Protein AF-U6Q1S2-F1 (afdb_monomer_lite)

pLDDT: mean 85.01, std 10.65, range [44.19, 96.81]

Secondary structure (DSSP, 8-state):
----PPPHHHHHHHHTSTTEEEE-SS-EEE-HHHHHHHHHHHHTT--HHHHHHHTT--HHHH-HHHHHHHHHHHHHHHHHHTGGGS-STTS--------PPPPHHHHHHHHHHHHHHHHHHHHHHHHHHHHHHHHHHHHTT--HHHHHHHHHHHHHHHT-GGGHHHHHHHTT--HHHHHHHHHTHHHHHHHHHHHHHHHHHHHHHHHSSSSPPPHHHHHHHHHHHS-----HHHHHHHHHHTT-PPPP-PPPHHHHHHHHHHHHHHHT--

Structure (mmCIF, N/CA/C/O backbone):
data_AF-U6Q1S2-F1
#
_entry.id   AF-U6Q1S2-F1
#
loop_
_atom_site.group_PDB
_atom_site.id
_atom_site.type_symbol
_atom_site.label_atom_id
_atom_site.label_alt_id
_atom_site.label_comp_id
_atom_site.label_asym_id
_atom_site.label_entity_id
_atom_site.label_seq_id
_atom_site.pdbx_PDB_ins_code
_atom_site.Cartn_x
_atom_site.Cartn_y
_atom_site.Cartn_z
_atom_site.occupancy
_atom_site.B_iso_or_equiv
_atom_site.auth_seq_id
_atom_site.auth_comp_id
_atom_site.auth_asym_id
_atom_site.auth_atom_id
_atom_site.pdbx_PDB_model_num
ATOM 1 N N . MET A 1 1 ? -3.295 -7.400 -56.407 1.00 44.19 1 MET A N 1
ATOM 2 C CA . MET A 1 1 ? -3.661 -6.000 -56.093 1.00 44.19 1 MET A CA 1
ATOM 3 C C . MET A 1 1 ? -2.805 -5.080 -56.948 1.00 44.19 1 MET A C 1
ATOM 5 O O . MET A 1 1 ? -1.587 -5.208 -56.893 1.00 44.19 1 MET A O 1
ATOM 9 N N . GLY A 1 2 ? -3.422 -4.239 -57.781 1.00 49.81 2 GLY A N 1
ATOM 10 C CA . GLY A 1 2 ? -2.704 -3.337 -58.687 1.00 49.81 2 GLY A CA 1
ATOM 11 C C . GLY A 1 2 ? -1.873 -2.313 -57.915 1.00 49.81 2 GLY A C 1
ATOM 12 O O . GLY A 1 2 ? -2.355 -1.720 -56.951 1.00 49.81 2 GLY A O 1
ATOM 13 N N . ARG A 1 3 ? -0.607 -2.143 -58.304 1.00 57.31 3 ARG A N 1
ATOM 14 C CA . ARG A 1 3 ? 0.262 -1.095 -57.760 1.00 57.31 3 ARG A CA 1
ATOM 15 C C . ARG A 1 3 ? -0.089 0.202 -58.483 1.00 57.31 3 ARG A C 1
ATOM 17 O O . ARG A 1 3 ? 0.167 0.304 -59.675 1.00 57.31 3 ARG A O 1
ATOM 24 N N . PHE A 1 4 ? -0.675 1.167 -57.778 1.00 65.94 4 PHE A N 1
ATOM 25 C CA . PHE A 1 4 ? -0.787 2.533 -58.290 1.00 65.94 4 PHE A CA 1
ATOM 26 C C . PHE A 1 4 ? 0.626 3.120 -58.393 1.00 65.94 4 PHE A C 1
ATOM 28 O O . PHE A 1 4 ? 1.270 3.396 -57.372 1.00 65.94 4 PHE A O 1
ATOM 35 N N . LEU A 1 5 ? 1.123 3.212 -59.624 1.00 75.88 5 LEU A N 1
ATOM 36 C CA . LEU A 1 5 ? 2.403 3.826 -59.950 1.00 75.88 5 LEU A CA 1
ATOM 37 C C . LEU A 1 5 ? 2.214 5.342 -59.999 1.00 75.88 5 LEU A C 1
ATOM 39 O O . LEU A 1 5 ? 1.228 5.823 -60.553 1.00 75.88 5 LEU A O 1
ATOM 43 N N . LEU A 1 6 ? 3.137 6.074 -59.385 1.00 79.38 6 LEU A N 1
ATOM 44 C CA . LEU A 1 6 ? 3.195 7.529 -59.501 1.00 79.38 6 LEU A CA 1
ATOM 45 C C . LEU A 1 6 ? 3.719 7.887 -60.892 1.00 79.38 6 LEU A C 1
ATOM 47 O O . LEU A 1 6 ? 4.685 7.276 -61.356 1.00 79.38 6 LEU A O 1
ATOM 51 N N . THR A 1 7 ? 3.096 8.863 -61.550 1.00 83.62 7 THR A N 1
ATOM 52 C CA . THR A 1 7 ? 3.613 9.381 -62.821 1.00 83.62 7 THR A CA 1
ATOM 53 C C . THR A 1 7 ? 4.866 10.230 -62.586 1.00 83.62 7 THR A C 1
ATOM 55 O O . THR A 1 7 ? 5.184 10.610 -61.457 1.00 83.62 7 THR A O 1
ATOM 58 N N . ARG A 1 8 ? 5.614 10.541 -63.648 1.00 80.56 8 ARG A N 1
ATOM 59 C CA . ARG A 1 8 ? 6.816 11.387 -63.528 1.00 80.56 8 ARG A CA 1
ATOM 60 C C . ARG A 1 8 ? 6.482 12.792 -63.020 1.00 80.56 8 ARG A C 1
ATOM 62 O O . ARG A 1 8 ? 7.171 13.290 -62.137 1.00 80.56 8 ARG A O 1
ATOM 69 N N . GLU A 1 9 ? 5.375 13.364 -63.489 1.00 81.56 9 GLU A N 1
ATOM 70 C CA . GLU A 1 9 ? 4.867 14.659 -63.015 1.00 81.56 9 GLU A CA 1
ATOM 71 C C . GLU A 1 9 ? 4.515 14.623 -61.522 1.00 81.56 9 GLU A C 1
ATOM 73 O O . GLU A 1 9 ? 4.718 15.597 -60.792 1.00 81.56 9 GLU A O 1
ATOM 78 N N . ASP A 1 10 ? 4.019 13.478 -61.050 1.00 81.50 10 ASP A N 1
ATOM 79 C CA . ASP A 1 10 ? 3.669 13.294 -59.651 1.00 81.50 10 ASP A CA 1
ATOM 80 C C . ASP A 1 10 ? 4.902 13.253 -58.743 1.00 81.50 10 ASP A C 1
ATOM 82 O O . ASP A 1 10 ? 4.906 13.809 -57.643 1.00 81.50 10 ASP A O 1
ATOM 86 N N . ILE A 1 11 ? 5.971 12.613 -59.214 1.00 83.75 11 ILE A N 1
ATOM 87 C CA . ILE A 1 11 ? 7.249 12.538 -58.503 1.00 83.75 11 ILE A CA 1
ATOM 88 C C . ILE A 1 11 ? 7.857 13.940 -58.374 1.00 83.75 11 ILE A C 1
ATOM 90 O O . ILE A 1 11 ? 8.221 14.333 -57.268 1.00 83.75 11 ILE A O 1
ATOM 94 N N . GLU A 1 12 ? 7.871 14.730 -59.451 1.00 83.94 12 GLU A N 1
ATOM 95 C CA . GLU A 1 12 ? 8.408 16.099 -59.437 1.00 83.94 12 GLU A CA 1
ATOM 96 C C . GLU A 1 12 ? 7.647 17.034 -58.486 1.00 83.94 12 GLU A C 1
ATOM 98 O O . GLU A 1 12 ? 8.247 17.885 -57.824 1.00 83.94 12 GLU A O 1
ATOM 103 N N . LYS A 1 13 ? 6.320 16.887 -58.380 1.00 83.81 13 LYS A N 1
ATOM 104 C CA . LYS A 1 13 ? 5.512 17.651 -57.412 1.00 83.81 13 LYS A CA 1
ATOM 105 C C . LYS A 1 13 ? 5.817 17.245 -55.969 1.00 83.81 13 LYS A C 1
ATOM 107 O O . LYS A 1 13 ? 5.875 18.108 -55.096 1.00 83.81 13 LYS A O 1
ATOM 112 N N . LEU A 1 14 ? 6.027 15.952 -55.713 1.00 84.31 14 LEU A N 1
ATOM 113 C CA . LEU A 1 14 ? 6.333 15.441 -54.375 1.00 84.31 14 LEU A CA 1
ATOM 114 C C . LEU A 1 14 ? 7.746 15.809 -53.916 1.00 84.31 14 LEU A C 1
ATOM 116 O O . LEU A 1 14 ? 7.926 16.120 -52.743 1.00 84.31 14 LEU A O 1
ATOM 120 N N . GLU A 1 15 ? 8.732 15.818 -54.813 1.00 83.38 15 GLU A N 1
ATOM 121 C CA . GLU A 1 15 ? 10.116 16.194 -54.484 1.00 83.38 15 GLU A CA 1
ATOM 122 C C . GLU A 1 15 ? 10.271 17.674 -54.115 1.00 83.38 15 GLU A C 1
ATOM 124 O O . GLU A 1 15 ? 11.175 18.027 -53.362 1.00 83.38 15 GLU A O 1
ATOM 129 N N . LYS A 1 16 ? 9.354 18.541 -54.562 1.00 85.75 16 LYS A N 1
ATOM 130 C CA . LYS A 1 16 ? 9.314 19.954 -54.151 1.00 85.75 16 LYS A CA 1
ATOM 131 C C . LYS A 1 16 ? 8.833 20.157 -52.706 1.00 85.75 16 LYS A C 1
ATOM 133 O O . LYS A 1 16 ? 9.035 21.236 -52.152 1.00 85.75 16 LYS A O 1
ATOM 138 N N . ASN A 1 17 ? 8.188 19.165 -52.083 1.00 86.88 17 ASN A N 1
ATOM 139 C CA . ASN A 1 17 ? 7.672 19.288 -50.718 1.00 86.88 17 ASN A CA 1
ATOM 140 C C . ASN A 1 17 ? 8.775 19.007 -49.677 1.00 86.88 17 ASN A C 1
ATOM 142 O O . ASN A 1 17 ? 9.379 17.935 -49.669 1.00 86.88 17 ASN A O 1
ATOM 146 N N . LYS A 1 18 ? 8.957 19.932 -48.722 1.00 87.00 18 LYS A N 1
ATOM 147 C CA . LYS A 1 18 ? 9.907 19.841 -47.594 1.00 87.00 18 LYS A CA 1
ATOM 148 C C . LYS A 1 18 ? 9.831 18.515 -46.817 1.00 87.00 18 LYS A C 1
ATOM 150 O O . LYS A 1 18 ? 10.827 18.063 -46.255 1.00 87.00 18 LYS A O 1
ATOM 155 N N . TYR A 1 19 ? 8.656 17.896 -46.741 1.00 88.50 19 TYR A N 1
ATOM 156 C CA . TYR A 1 19 ? 8.420 16.696 -45.937 1.00 88.50 19 TYR A CA 1
ATOM 157 C C . TYR A 1 19 ? 8.687 15.370 -46.670 1.00 88.50 19 TYR A C 1
ATOM 159 O O . TYR A 1 19 ? 8.567 14.290 -46.074 1.00 88.50 19 TYR A O 1
ATOM 167 N N . VAL A 1 20 ? 9.104 15.429 -47.938 1.00 88.50 20 VAL A N 1
ATOM 168 C CA . VAL A 1 20 ? 9.504 14.268 -48.742 1.00 88.50 20 VAL A CA 1
ATOM 169 C C . VAL A 1 20 ? 11.025 14.196 -48.814 1.00 88.50 20 VAL A C 1
ATOM 171 O O . VAL A 1 20 ? 11.689 15.124 -49.247 1.00 88.50 20 VAL A O 1
ATOM 174 N N . ALA A 1 21 ? 11.586 13.066 -48.389 1.00 85.56 21 ALA A N 1
ATOM 175 C CA . ALA A 1 21 ? 13.022 12.805 -48.470 1.00 85.56 21 ALA A CA 1
ATOM 176 C C . ALA A 1 21 ? 13.427 12.194 -49.822 1.00 85.56 21 ALA A C 1
ATOM 178 O O . ALA A 1 21 ? 14.515 12.457 -50.319 1.00 85.56 21 ALA A O 1
ATOM 179 N N . LYS A 1 22 ? 12.581 11.323 -50.388 1.00 85.56 22 LYS A N 1
ATOM 180 C CA . LYS A 1 22 ? 12.781 10.717 -51.714 1.00 85.56 22 LYS A CA 1
ATOM 181 C C . LYS A 1 22 ? 11.464 10.175 -52.252 1.00 85.56 22 LYS A C 1
ATOM 183 O O . LYS A 1 22 ? 10.776 9.453 -51.524 1.00 85.56 22 LYS A O 1
ATOM 188 N N . ALA A 1 23 ? 11.151 10.441 -53.513 1.00 85.62 23 ALA A N 1
ATOM 189 C CA . ALA A 1 23 ? 10.034 9.819 -54.214 1.00 85.62 23 ALA A CA 1
ATOM 190 C C . ALA A 1 23 ? 10.544 8.859 -55.303 1.00 85.62 23 ALA A C 1
ATOM 192 O O . ALA A 1 23 ? 11.656 8.968 -55.808 1.00 85.62 23 ALA A O 1
ATOM 193 N N . SER A 1 24 ? 9.758 7.831 -55.595 1.00 84.94 24 SER A N 1
ATOM 194 C CA . SER A 1 24 ? 9.988 6.852 -56.658 1.00 84.94 24 SER A CA 1
ATOM 195 C C . SER A 1 24 ? 8.622 6.392 -57.152 1.00 84.94 24 SER A C 1
ATOM 197 O O . SER A 1 24 ? 7.642 6.505 -56.415 1.00 84.94 24 SER A O 1
ATOM 199 N N . GLU A 1 25 ? 8.558 5.814 -58.350 1.00 80.06 25 GLU A N 1
ATOM 200 C CA . GLU A 1 25 ? 7.326 5.322 -58.984 1.00 80.06 25 GLU A CA 1
ATOM 201 C C . GLU A 1 25 ? 6.468 4.451 -58.048 1.00 80.06 25 GLU A C 1
ATOM 203 O O . GLU A 1 25 ? 5.240 4.463 -58.124 1.00 80.06 25 GLU A O 1
ATOM 208 N N . THR A 1 26 ? 7.097 3.723 -57.118 1.00 79.81 26 THR A N 1
ATOM 209 C CA . THR A 1 26 ? 6.407 2.808 -56.192 1.00 79.81 26 THR A CA 1
ATOM 210 C C . THR A 1 26 ? 6.375 3.264 -54.732 1.00 79.81 26 THR A C 1
ATOM 212 O O . THR A 1 26 ? 5.489 2.835 -53.986 1.00 79.81 26 THR A O 1
ATOM 215 N N . THR A 1 27 ? 7.313 4.107 -54.287 1.00 80.75 27 THR A N 1
ATOM 216 C CA . THR A 1 27 ? 7.506 4.405 -52.858 1.00 80.75 27 THR A CA 1
ATOM 217 C C . THR A 1 27 ? 7.850 5.860 -52.590 1.00 80.75 27 THR A C 1
ATOM 219 O O . THR A 1 27 ? 8.754 6.411 -53.211 1.00 80.75 27 THR A O 1
ATOM 222 N N . ILE A 1 28 ? 7.214 6.424 -51.563 1.00 86.62 28 ILE A N 1
ATOM 223 C CA . ILE A 1 28 ? 7.523 7.746 -51.015 1.00 86.62 28 ILE A CA 1
ATOM 224 C C . ILE A 1 28 ? 8.225 7.552 -49.669 1.00 86.62 28 ILE A C 1
ATOM 226 O O . ILE A 1 28 ? 7.750 6.820 -48.794 1.00 86.62 28 ILE A O 1
ATOM 230 N N . THR A 1 29 ? 9.375 8.193 -49.503 1.00 87.06 29 THR A N 1
ATOM 231 C CA . THR A 1 29 ? 10.118 8.241 -48.246 1.00 87.06 29 THR A CA 1
ATOM 232 C C . THR A 1 29 ? 9.935 9.614 -47.628 1.00 87.06 29 THR A C 1
ATOM 234 O O . THR A 1 29 ? 10.289 10.618 -48.234 1.00 87.06 29 THR A O 1
ATOM 237 N N . TYR A 1 30 ? 9.403 9.644 -46.412 1.00 89.44 30 TYR A N 1
ATOM 238 C CA . TYR A 1 30 ? 9.146 10.872 -45.662 1.00 89.44 30 TYR A CA 1
ATOM 239 C C . TYR A 1 30 ? 10.294 11.192 -44.708 1.00 89.44 30 TYR A C 1
ATOM 241 O O . TYR A 1 30 ? 10.941 10.272 -44.182 1.00 89.44 30 TYR A O 1
ATOM 249 N N . THR A 1 31 ? 10.508 12.481 -44.456 1.00 89.25 31 THR A N 1
ATOM 250 C CA . THR A 1 31 ? 11.521 12.970 -43.513 1.00 89.25 31 THR A CA 1
ATOM 251 C C . THR A 1 31 ? 11.192 12.571 -42.072 1.00 89.25 31 THR A C 1
ATOM 253 O O . THR A 1 31 ? 10.052 12.239 -41.735 1.00 89.25 31 THR A O 1
ATOM 256 N N . PHE A 1 32 ? 12.200 12.559 -41.195 1.00 84.69 32 PHE A N 1
ATOM 257 C CA . PHE A 1 32 ? 11.981 12.294 -39.769 1.00 84.69 32 PHE A CA 1
ATOM 258 C C . PHE A 1 32 ? 11.126 13.384 -39.113 1.00 84.69 32 PHE A C 1
ATOM 260 O O . PHE A 1 32 ? 10.222 13.063 -38.343 1.00 84.69 32 PHE A O 1
ATOM 267 N N . GLU A 1 33 ? 11.357 14.647 -39.482 1.00 87.56 33 GLU A N 1
ATOM 268 C CA . GLU A 1 33 ? 10.581 15.788 -38.990 1.00 87.56 33 GLU A CA 1
ATOM 269 C C . GLU A 1 33 ? 9.086 15.603 -39.241 1.00 87.56 33 GLU A C 1
ATOM 271 O O . GLU A 1 33 ? 8.285 15.753 -38.321 1.00 87.56 33 GLU A O 1
ATOM 276 N N . PHE A 1 34 ? 8.713 15.183 -40.454 1.00 90.94 34 PHE A N 1
ATOM 277 C CA .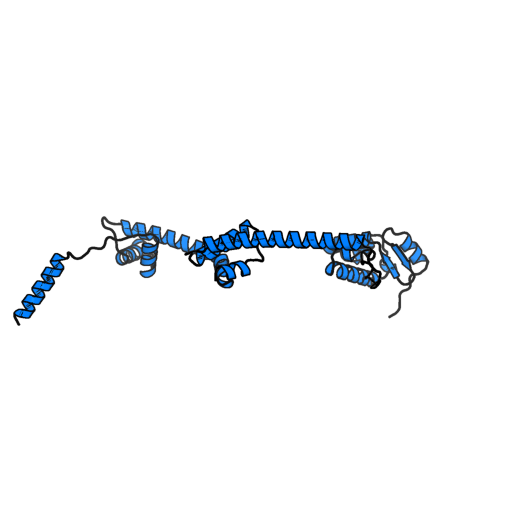 PHE A 1 34 ? 7.311 14.959 -40.785 1.00 90.94 34 PHE A CA 1
ATOM 278 C C . PHE A 1 34 ? 6.689 13.830 -39.966 1.00 90.94 34 PHE A C 1
ATOM 280 O O . PHE A 1 34 ? 5.570 13.959 -39.486 1.00 90.94 34 PHE A O 1
ATOM 287 N N . LYS A 1 35 ? 7.413 12.725 -39.756 1.00 90.25 35 LYS A N 1
ATOM 288 C CA . LYS A 1 35 ? 6.911 11.609 -38.938 1.00 90.25 35 LYS A CA 1
ATOM 289 C C . LYS A 1 35 ? 6.692 12.016 -37.487 1.00 90.25 35 LYS A C 1
ATOM 291 O O . LYS A 1 35 ? 5.752 11.531 -36.866 1.00 90.25 35 LYS A O 1
ATOM 296 N N . ARG A 1 36 ? 7.563 12.871 -36.948 1.00 89.12 36 ARG A N 1
ATOM 297 C CA . ARG A 1 36 ? 7.420 13.406 -35.593 1.00 89.12 36 ARG A CA 1
ATOM 298 C C . ARG A 1 36 ? 6.183 14.297 -35.498 1.00 89.12 36 ARG A C 1
ATOM 300 O O . ARG A 1 36 ? 5.318 14.012 -34.680 1.00 89.12 36 ARG A O 1
ATOM 307 N N . LEU A 1 37 ? 6.070 15.282 -36.393 1.00 90.62 37 LEU A N 1
ATOM 308 C CA . LEU A 1 37 ? 4.900 16.163 -36.482 1.00 90.62 37 LEU A CA 1
ATOM 309 C C . LEU A 1 37 ? 3.605 15.358 -36.634 1.00 90.62 37 LEU A C 1
ATOM 311 O O . LEU A 1 37 ? 2.630 15.613 -35.937 1.00 90.62 37 LEU A O 1
ATOM 315 N N . PHE A 1 38 ? 3.625 14.327 -37.481 1.00 92.81 38 PHE A N 1
ATOM 316 C CA . PHE A 1 38 ? 2.487 13.442 -37.681 1.00 92.81 38 PHE A CA 1
ATOM 317 C C . PHE A 1 38 ? 2.042 12.763 -36.382 1.00 92.81 38 PHE A C 1
ATOM 319 O O . PHE A 1 38 ? 0.850 12.723 -36.102 1.00 92.81 38 PHE A O 1
ATOM 326 N N . ILE A 1 39 ? 2.970 12.211 -35.593 1.00 91.75 39 ILE A N 1
ATOM 327 C CA . ILE A 1 39 ? 2.623 11.534 -34.336 1.00 91.75 39 ILE A CA 1
ATOM 328 C C . ILE A 1 39 ? 2.075 12.527 -33.311 1.00 91.75 39 ILE A C 1
ATOM 330 O O . ILE A 1 39 ? 1.066 12.225 -32.675 1.00 91.75 39 ILE A O 1
ATOM 334 N N . ASP A 1 40 ? 2.680 13.709 -33.198 1.00 91.00 40 ASP A N 1
ATOM 335 C CA . ASP A 1 40 ? 2.230 14.750 -32.271 1.00 91.00 40 ASP A CA 1
ATOM 336 C C . ASP A 1 40 ? 0.791 15.200 -32.607 1.00 91.00 40 ASP A C 1
ATOM 338 O O . ASP A 1 40 ? -0.089 15.206 -31.743 1.00 91.00 40 ASP A O 1
ATOM 342 N N . GLU A 1 41 ? 0.506 15.480 -33.882 1.00 91.50 41 GLU A N 1
ATOM 343 C CA . GLU A 1 41 ? -0.833 15.876 -34.340 1.00 91.50 41 GLU A CA 1
ATOM 344 C C . GLU A 1 41 ? -1.865 14.739 -34.286 1.00 91.50 41 GLU A C 1
ATOM 346 O O . GLU A 1 41 ? -3.052 14.972 -34.037 1.00 91.50 41 GLU A O 1
ATOM 351 N N . TYR A 1 42 ? -1.427 13.500 -34.504 1.00 91.00 42 TYR A N 1
ATOM 352 C CA . TYR A 1 42 ? -2.291 12.327 -34.419 1.00 91.00 42 TYR A CA 1
ATOM 353 C C . TYR A 1 42 ? -2.701 12.035 -32.970 1.00 91.00 42 TYR A C 1
ATOM 355 O O . TYR A 1 42 ? -3.860 11.710 -32.713 1.00 91.00 42 TYR A O 1
ATOM 363 N N . ILE A 1 43 ? -1.786 12.203 -32.006 1.00 89.44 43 ILE A N 1
ATOM 364 C CA . ILE A 1 43 ? -2.093 12.121 -30.568 1.00 89.44 43 ILE A CA 1
ATOM 365 C C . ILE A 1 43 ? -3.064 13.236 -30.158 1.00 89.44 43 ILE A C 1
ATOM 367 O O . ILE A 1 43 ? -3.960 12.996 -29.351 1.00 89.44 43 ILE A O 1
ATOM 371 N N . ALA A 1 44 ? -2.951 14.420 -30.766 1.00 90.25 44 ALA A N 1
ATOM 372 C CA . ALA A 1 44 ? -3.907 15.514 -30.588 1.00 90.25 44 ALA A CA 1
ATOM 373 C C . ALA A 1 44 ? -5.299 15.238 -31.207 1.00 90.25 44 ALA A C 1
ATOM 375 O O . ALA A 1 44 ? -6.212 16.046 -31.047 1.00 90.25 44 ALA A O 1
ATOM 376 N N . GLY A 1 45 ? -5.484 14.105 -31.896 1.00 90.88 45 GLY A N 1
ATOM 377 C CA . GLY A 1 45 ? -6.779 13.636 -32.394 1.00 90.88 45 GLY A CA 1
ATOM 378 C C . GLY A 1 45 ? -7.102 14.016 -33.841 1.00 90.88 45 GLY A C 1
ATOM 379 O O . GLY A 1 45 ? -8.221 13.769 -34.296 1.00 90.88 45 GLY A O 1
ATOM 380 N N . LYS A 1 46 ? -6.160 14.597 -34.600 1.00 91.38 46 LYS A N 1
ATOM 381 C CA . LYS A 1 46 ? -6.379 14.872 -36.029 1.00 91.38 46 LYS A CA 1
ATOM 382 C C . LYS A 1 46 ? -6.309 13.569 -36.851 1.00 91.38 46 LYS A C 1
ATOM 384 O O . LYS A 1 46 ? -5.387 12.773 -36.667 1.00 91.38 46 LYS A O 1
ATOM 389 N N . PRO A 1 47 ? -7.231 13.333 -37.807 1.00 90.44 47 PRO A N 1
ATOM 390 C CA . PRO A 1 47 ? -7.166 12.154 -38.665 1.00 90.44 47 PRO A CA 1
ATOM 391 C C . PRO A 1 47 ? -6.015 12.267 -39.673 1.00 90.44 47 PRO A C 1
ATOM 393 O O . PRO A 1 47 ? -5.753 13.345 -40.208 1.00 90.44 47 PRO A O 1
ATOM 396 N N . ALA A 1 48 ? -5.385 11.134 -40.008 1.00 89.88 48 ALA A N 1
ATOM 397 C CA . ALA A 1 48 ? -4.206 11.078 -40.882 1.00 89.88 48 ALA A CA 1
ATOM 398 C C . ALA A 1 48 ? -4.406 11.805 -42.225 1.00 89.88 48 ALA A C 1
ATOM 400 O O . ALA A 1 48 ? -3.517 12.511 -42.688 1.00 89.88 48 ALA A O 1
ATOM 401 N N . ARG A 1 49 ? -5.603 11.707 -42.817 1.00 89.81 49 ARG A N 1
ATOM 402 C CA . ARG A 1 49 ? -5.964 12.430 -44.046 1.00 89.81 49 ARG A CA 1
ATOM 403 C C . ARG A 1 49 ? -5.773 13.945 -43.906 1.00 89.81 49 ARG A C 1
ATOM 405 O O . ARG A 1 49 ? -5.204 14.573 -44.788 1.00 89.81 49 ARG A O 1
ATOM 412 N N . LYS A 1 50 ? -6.237 14.521 -42.797 1.00 90.50 50 LYS A N 1
ATOM 413 C CA . LYS A 1 50 ? -6.192 15.966 -42.552 1.00 90.50 50 LYS A CA 1
ATOM 414 C C . LYS A 1 50 ? -4.758 16.450 -42.329 1.00 90.50 50 LYS A C 1
ATOM 416 O O . LYS A 1 50 ? -4.368 17.443 -42.927 1.00 90.50 50 LYS A O 1
ATOM 421 N N . ILE A 1 51 ? -3.967 15.684 -41.577 1.00 91.38 51 ILE A N 1
ATOM 422 C CA . ILE A 1 51 ? -2.544 15.970 -41.330 1.00 91.38 51 ILE A CA 1
ATOM 423 C C . ILE A 1 51 ? -1.766 16.024 -42.652 1.00 91.38 51 ILE A C 1
ATOM 425 O O . ILE A 1 51 ? -0.992 16.946 -42.889 1.00 91.38 51 ILE A O 1
ATOM 429 N N . PHE A 1 52 ? -1.993 15.069 -43.557 1.00 90.44 52 PHE A N 1
ATOM 430 C CA . PHE A 1 52 ? -1.314 15.062 -44.854 1.00 90.44 52 PHE A CA 1
ATOM 431 C C . PHE A 1 52 ? -1.748 16.237 -45.751 1.00 90.44 52 PHE A C 1
ATOM 433 O O . PHE A 1 52 ? -0.886 16.877 -46.348 1.00 90.44 52 PHE A O 1
ATOM 440 N N . ALA A 1 53 ? -3.040 16.578 -45.799 1.00 89.44 53 ALA A N 1
ATOM 441 C CA . ALA A 1 53 ? -3.517 17.734 -46.567 1.00 89.44 53 ALA A CA 1
ATOM 442 C C . ALA A 1 53 ? -2.935 19.067 -46.065 1.00 89.44 53 ALA A C 1
ATOM 444 O O . ALA A 1 53 ? -2.462 19.8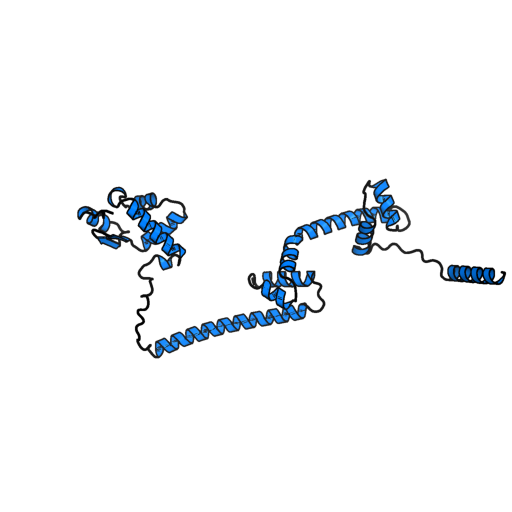68 -46.866 1.00 89.44 53 ALA A O 1
ATOM 445 N N . GLU A 1 54 ? -2.928 19.287 -44.745 1.00 88.56 54 GLU A N 1
ATOM 446 C CA . GLU A 1 54 ? -2.391 20.508 -44.119 1.00 88.56 54 GLU A CA 1
ATOM 447 C C . GLU A 1 54 ? -0.885 20.681 -44.378 1.00 88.56 54 GLU A C 1
ATOM 449 O O . GLU A 1 54 ? -0.395 21.802 -44.466 1.00 88.56 54 GLU A O 1
ATOM 454 N N . ASN A 1 55 ? -0.160 19.576 -44.580 1.00 87.62 55 ASN A N 1
ATOM 455 C CA . ASN A 1 55 ? 1.276 19.568 -44.869 1.00 87.62 55 ASN A CA 1
ATOM 456 C C . ASN A 1 55 ? 1.598 19.487 -46.379 1.00 87.62 55 ASN A C 1
ATOM 458 O O . ASN A 1 55 ? 2.702 19.095 -46.770 1.00 87.62 55 ASN A O 1
ATOM 462 N N . GLY A 1 56 ? 0.642 19.862 -47.238 1.00 83.69 56 GLY A N 1
ATOM 463 C CA . GLY A 1 56 ? 0.869 20.049 -48.674 1.00 83.69 56 GLY A CA 1
ATOM 464 C C . GLY A 1 56 ? 0.935 18.756 -49.488 1.00 83.69 56 GLY A C 1
ATOM 465 O O . GLY A 1 56 ? 1.588 18.724 -50.532 1.00 83.69 56 GLY A O 1
ATOM 466 N N . PHE A 1 57 ? 0.301 17.678 -49.020 1.00 86.50 57 PHE A N 1
ATOM 467 C CA . PHE A 1 57 ? 0.161 16.440 -49.787 1.00 86.50 57 PHE A CA 1
ATOM 468 C C . PHE A 1 57 ? -1.212 16.352 -50.454 1.00 86.50 57 PHE A C 1
ATOM 470 O O . PHE A 1 57 ? -2.242 16.379 -49.777 1.00 86.50 57 PHE A O 1
ATOM 477 N N . ASP A 1 58 ? -1.229 16.156 -51.773 1.00 84.19 58 ASP A N 1
ATOM 478 C CA . ASP A 1 58 ? -2.464 15.869 -52.499 1.00 84.19 58 ASP A CA 1
ATOM 479 C C . ASP A 1 58 ? -2.875 14.396 -52.306 1.00 84.19 58 ASP A C 1
ATOM 481 O O . ASP A 1 58 ? -2.222 13.451 -52.759 1.00 84.19 58 ASP A O 1
ATOM 485 N N . ILE A 1 59 ? -3.975 14.194 -51.579 1.00 81.25 59 ILE 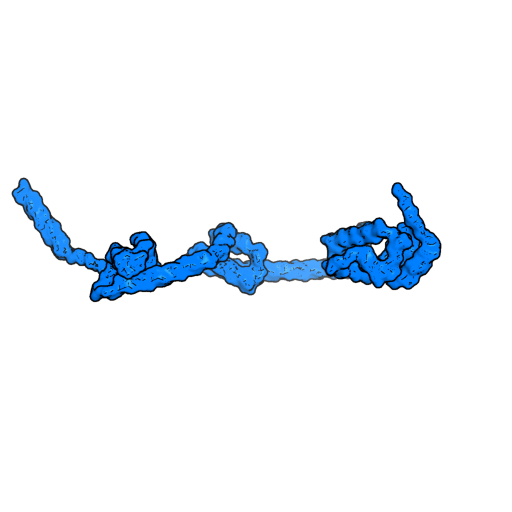A N 1
ATOM 486 C CA . ILE A 1 59 ? -4.482 12.869 -51.197 1.00 81.25 59 ILE A CA 1
ATOM 487 C C . ILE A 1 59 ? -5.067 12.122 -52.400 1.00 81.25 59 ILE A C 1
ATOM 489 O O . ILE A 1 59 ? -4.999 10.890 -52.429 1.00 81.25 59 ILE A O 1
ATOM 493 N N . ALA A 1 60 ? -5.647 12.836 -53.371 1.00 80.44 60 ALA A N 1
ATOM 494 C CA . ALA A 1 60 ? -6.238 12.218 -54.558 1.00 80.44 60 ALA A CA 1
ATOM 495 C C . ALA A 1 60 ? -5.149 11.590 -55.440 1.00 80.44 60 ALA A C 1
ATOM 497 O O . ALA A 1 60 ? -5.310 10.477 -55.934 1.00 80.44 60 ALA A O 1
ATOM 498 N N . MET A 1 61 ? -4.011 12.274 -55.530 1.00 79.50 61 MET A N 1
ATOM 499 C CA . MET A 1 61 ? -2.807 11.860 -56.245 1.00 79.50 61 MET A CA 1
ATOM 500 C C . MET A 1 61 ? -2.052 10.713 -55.546 1.00 79.50 61 MET A C 1
ATOM 502 O O . MET A 1 61 ? -1.685 9.722 -56.173 1.00 79.50 61 MET A O 1
ATOM 506 N N . ILE A 1 62 ? -1.816 10.804 -54.231 1.00 79.56 62 ILE A N 1
ATOM 507 C CA . ILE A 1 62 ? -1.018 9.800 -53.492 1.00 79.56 62 ILE A CA 1
ATOM 508 C C . ILE A 1 62 ? -1.810 8.511 -53.226 1.00 79.56 62 ILE A C 1
ATOM 510 O O . ILE A 1 62 ? -1.220 7.426 -53.139 1.00 79.56 62 ILE A O 1
ATOM 514 N N . GLY A 1 63 ? -3.130 8.639 -53.082 1.00 83.69 63 GLY A N 1
ATOM 515 C CA . GLY A 1 63 ? -4.052 7.565 -52.741 1.00 83.69 63 GLY A CA 1
ATOM 516 C C . GLY A 1 63 ? -4.220 7.378 -51.230 1.00 83.69 63 GLY A C 1
ATOM 517 O O . GLY A 1 63 ? -3.256 7.259 -50.470 1.00 83.69 63 GLY A O 1
ATOM 518 N N . ILE A 1 64 ? -5.477 7.274 -50.787 1.00 83.06 64 ILE A N 1
ATOM 519 C CA . ILE A 1 64 ? -5.828 7.223 -49.358 1.00 83.06 64 ILE A CA 1
ATOM 520 C C . ILE A 1 64 ? -5.240 6.001 -48.636 1.00 83.06 64 ILE A C 1
ATOM 522 O O . ILE A 1 64 ? -4.729 6.126 -47.525 1.00 83.06 64 ILE A O 1
ATOM 526 N N . LYS A 1 65 ? -5.191 4.842 -49.309 1.00 85.12 65 LYS A N 1
ATOM 527 C CA . LYS A 1 65 ? -4.619 3.605 -48.751 1.00 85.12 65 LYS A CA 1
ATOM 528 C C . LYS A 1 65 ? -3.140 3.762 -48.388 1.00 85.12 65 LYS A C 1
ATOM 530 O O . LYS A 1 65 ? -2.697 3.258 -47.363 1.00 85.12 65 LYS A O 1
ATOM 535 N N . ARG A 1 66 ? -2.371 4.510 -49.189 1.00 85.75 66 ARG A N 1
ATOM 536 C CA . ARG A 1 66 ? -0.939 4.747 -48.944 1.00 85.75 66 ARG A CA 1
ATOM 537 C C . ARG A 1 66 ? -0.714 5.648 -47.724 1.00 85.75 66 ARG A C 1
ATOM 539 O O . ARG A 1 66 ? 0.254 5.445 -46.984 1.00 85.75 66 ARG A O 1
ATOM 546 N N . VAL A 1 67 ? -1.614 6.607 -47.495 1.00 88.12 67 VAL A N 1
ATOM 547 C CA . VAL A 1 67 ? -1.620 7.462 -46.296 1.00 88.12 67 VAL A CA 1
ATOM 548 C C . VAL A 1 67 ? -1.928 6.627 -45.052 1.00 88.12 67 VAL A C 1
ATOM 550 O O . VAL A 1 67 ? -1.190 6.698 -44.070 1.00 88.12 67 VAL A O 1
ATOM 553 N N . GLU A 1 68 ? -2.955 5.778 -45.107 1.00 88.38 68 GLU A N 1
ATOM 554 C CA . GLU A 1 68 ? -3.344 4.896 -43.997 1.00 88.38 68 GLU A CA 1
ATOM 555 C C . GLU A 1 68 ? -2.246 3.888 -43.638 1.00 88.38 68 GLU A C 1
ATOM 557 O O . GLU A 1 68 ? -1.900 3.733 -42.466 1.00 88.38 68 GLU A O 1
ATOM 562 N N . GLU A 1 69 ? -1.632 3.245 -44.633 1.00 88.12 69 GLU A N 1
ATOM 563 C CA . GLU A 1 69 ? -0.520 2.313 -44.419 1.00 88.12 69 GLU A CA 1
ATOM 564 C C . GLU A 1 69 ? 0.719 3.005 -43.831 1.00 88.12 69 GLU A C 1
ATOM 566 O O . GLU A 1 69 ? 1.404 2.435 -42.973 1.00 88.12 69 GLU A O 1
ATOM 571 N N . SER A 1 70 ? 1.014 4.235 -44.265 1.00 88.50 70 SER A N 1
ATOM 572 C CA . SER A 1 70 ? 2.101 5.045 -43.697 1.00 88.50 70 SER A CA 1
ATOM 573 C C . SER A 1 70 ? 1.821 5.399 -42.237 1.00 88.50 70 SER A C 1
ATOM 575 O O . SER A 1 70 ? 2.673 5.157 -41.379 1.00 88.50 70 SER A O 1
ATOM 577 N N . ALA A 1 71 ? 0.607 5.870 -41.940 1.00 90.38 71 ALA A N 1
ATOM 578 C CA . ALA A 1 71 ? 0.164 6.186 -40.587 1.00 90.38 71 ALA A CA 1
ATOM 579 C C . ALA A 1 71 ? 0.233 4.960 -39.663 1.00 90.38 71 ALA A C 1
ATOM 581 O O . ALA A 1 71 ? 0.829 5.021 -38.585 1.00 90.38 71 ALA A O 1
ATOM 582 N N . ALA A 1 72 ? -0.300 3.818 -40.108 1.00 90.38 72 ALA A N 1
ATOM 583 C CA . ALA A 1 72 ? -0.276 2.569 -39.350 1.00 90.38 72 ALA A CA 1
ATOM 584 C C . ALA A 1 72 ? 1.160 2.109 -39.056 1.00 90.38 72 ALA A C 1
ATOM 586 O O . ALA A 1 72 ? 1.467 1.655 -37.950 1.00 90.38 72 ALA A O 1
ATOM 587 N N . ARG A 1 73 ? 2.066 2.263 -40.029 1.00 88.38 73 ARG A N 1
ATOM 588 C CA . ARG A 1 73 ? 3.483 1.917 -39.877 1.00 88.38 73 ARG A CA 1
ATOM 589 C C . ARG A 1 73 ? 4.180 2.794 -38.838 1.00 88.38 73 ARG A C 1
ATOM 591 O O . ARG A 1 73 ? 4.946 2.262 -38.037 1.00 88.38 73 ARG A O 1
ATOM 598 N N . TRP A 1 74 ? 3.944 4.104 -38.850 1.00 91.25 74 TRP A N 1
ATOM 599 C CA . TRP A 1 74 ? 4.562 5.029 -37.893 1.00 91.25 74 TRP A CA 1
ATOM 600 C C . TRP A 1 74 ? 3.995 4.867 -36.491 1.00 91.25 74 TRP A C 1
ATOM 602 O O . TRP A 1 74 ? 4.773 4.791 -35.545 1.00 91.25 74 TRP A O 1
ATOM 612 N N . LYS A 1 75 ? 2.678 4.679 -36.365 1.00 89.69 75 LYS A N 1
ATOM 613 C CA . LYS A 1 75 ? 2.035 4.356 -35.088 1.00 89.69 75 LYS A CA 1
ATOM 614 C C . LYS A 1 75 ? 2.655 3.110 -34.453 1.00 89.69 75 LYS A C 1
ATOM 616 O O . LYS A 1 75 ? 3.136 3.159 -33.328 1.00 89.69 75 LYS A O 1
ATOM 621 N N . LYS A 1 76 ? 2.760 2.018 -35.217 1.00 89.88 76 LYS A N 1
ATOM 622 C CA . LYS A 1 76 ? 3.363 0.766 -34.735 1.00 89.88 76 LYS A CA 1
ATOM 623 C C . LYS A 1 76 ? 4.832 0.926 -34.326 1.00 89.88 76 LYS A C 1
ATOM 625 O O . LYS A 1 76 ? 5.301 0.219 -33.437 1.00 89.88 76 LYS A O 1
ATOM 630 N N . ALA A 1 77 ? 5.577 1.805 -34.997 1.00 85.88 77 ALA A N 1
ATOM 631 C CA . ALA A 1 77 ? 6.958 2.102 -34.632 1.00 85.88 77 ALA A CA 1
ATOM 632 C C . ALA A 1 77 ? 7.034 2.892 -33.315 1.00 85.88 77 ALA A C 1
ATOM 634 O O . ALA A 1 77 ? 7.804 2.515 -32.432 1.00 85.88 77 ALA A O 1
ATOM 635 N N . TYR A 1 78 ? 6.191 3.916 -33.161 1.00 87.56 78 TYR A N 1
ATOM 636 C CA . TYR A 1 78 ? 6.087 4.715 -31.942 1.00 87.56 78 TYR A CA 1
ATOM 637 C C . TYR A 1 78 ? 5.684 3.869 -30.729 1.00 87.56 78 TYR A C 1
ATOM 639 O O . TYR A 1 78 ? 6.365 3.908 -29.708 1.00 87.56 78 TYR A O 1
ATOM 647 N N . ASP A 1 79 ? 4.665 3.018 -30.868 1.00 85.88 79 ASP A N 1
ATOM 648 C CA . ASP A 1 79 ? 4.200 2.139 -29.785 1.00 85.88 79 ASP A CA 1
ATOM 649 C C . ASP A 1 79 ? 5.307 1.186 -29.291 1.00 85.88 79 ASP A C 1
ATOM 651 O O . ASP A 1 79 ? 5.316 0.772 -28.134 1.00 85.88 79 ASP A O 1
ATOM 655 N N . LYS A 1 80 ? 6.262 0.828 -30.163 1.00 83.69 80 LYS A N 1
ATOM 656 C CA . LYS A 1 80 ? 7.335 -0.123 -29.844 1.00 83.69 80 LYS A CA 1
ATOM 657 C C . LYS A 1 80 ? 8.566 0.520 -29.197 1.00 83.69 80 LYS A C 1
ATOM 659 O O . LYS A 1 80 ? 9.259 -0.154 -28.441 1.00 83.69 80 LYS A O 1
ATOM 664 N N . GLY A 1 81 ? 8.894 1.766 -29.534 1.00 78.00 81 GLY A N 1
ATOM 665 C CA . GLY A 1 81 ? 10.163 2.378 -29.116 1.00 78.00 81 GLY A CA 1
ATOM 666 C C . GLY A 1 81 ? 10.160 3.903 -29.049 1.00 78.00 81 GLY A C 1
ATOM 667 O O . GLY A 1 81 ? 11.226 4.517 -29.097 1.00 78.00 81 GLY A O 1
ATOM 668 N N . GLY A 1 82 ? 8.980 4.516 -28.954 1.00 82.88 82 GLY A N 1
ATOM 669 C CA . GLY A 1 82 ? 8.800 5.959 -28.848 1.00 82.88 82 GLY A CA 1
ATOM 670 C C . GLY A 1 82 ? 9.337 6.731 -30.054 1.00 82.88 82 GLY A C 1
ATOM 671 O O . GLY A 1 82 ? 9.445 6.215 -31.167 1.00 82.88 82 GLY A O 1
ATOM 672 N N . ILE A 1 83 ? 9.697 7.994 -29.822 1.00 77.31 83 ILE A N 1
ATOM 673 C CA . ILE A 1 83 ? 10.161 8.935 -30.856 1.00 77.31 83 ILE A CA 1
ATOM 674 C C . ILE A 1 83 ? 11.422 8.416 -31.569 1.00 77.31 83 ILE A C 1
ATOM 676 O O . ILE A 1 83 ? 11.548 8.545 -32.787 1.00 77.31 83 ILE A O 1
ATOM 680 N N . LEU A 1 84 ? 12.321 7.760 -30.831 1.00 72.31 84 LEU A N 1
ATOM 681 C CA . LEU A 1 84 ? 13.572 7.205 -31.356 1.00 72.31 84 LEU A CA 1
ATOM 682 C C . LEU A 1 84 ? 13.348 6.097 -32.394 1.00 72.31 84 LEU A C 1
ATOM 684 O O . LEU A 1 84 ? 14.208 5.886 -33.242 1.00 72.31 84 LEU A O 1
ATOM 688 N N . ALA A 1 85 ? 12.204 5.409 -32.368 1.00 74.44 85 ALA A N 1
ATOM 689 C CA . ALA A 1 85 ? 11.891 4.333 -33.308 1.00 74.44 85 ALA A CA 1
ATOM 690 C C . ALA A 1 85 ? 11.302 4.815 -34.650 1.00 74.44 85 ALA A C 1
ATOM 692 O O . ALA A 1 85 ? 11.127 4.005 -35.565 1.00 74.44 85 ALA A O 1
ATOM 693 N N . LEU A 1 86 ? 10.979 6.109 -34.784 1.00 75.94 86 LEU A N 1
ATOM 694 C CA . LEU A 1 86 ? 10.413 6.695 -36.011 1.00 75.94 86 LEU A CA 1
ATOM 695 C C . LEU A 1 86 ? 11.479 7.020 -37.066 1.00 75.94 86 LEU A C 1
ATOM 697 O O . LEU A 1 86 ? 11.182 7.066 -38.273 1.00 75.94 86 LEU A O 1
ATOM 701 N N . ASP A 1 87 ? 12.717 7.231 -36.626 1.00 71.50 87 ASP A N 1
ATOM 702 C CA . ASP A 1 87 ? 13.847 7.421 -37.517 1.00 71.50 87 ASP A CA 1
ATOM 703 C C . ASP A 1 87 ? 14.396 6.068 -38.010 1.00 71.50 87 ASP A C 1
ATOM 705 O O . ASP A 1 87 ? 14.446 5.063 -37.302 1.00 71.50 87 ASP A O 1
ATOM 709 N N . LYS A 1 88 ? 14.752 6.026 -39.298 1.00 59.97 88 LYS A N 1
ATOM 710 C CA . LYS A 1 88 ? 15.450 4.883 -39.895 1.00 59.97 88 LYS A CA 1
ATOM 711 C C . LYS A 1 88 ? 16.957 4.975 -39.657 1.00 59.97 88 LYS A C 1
ATOM 713 O O . LYS A 1 88 ? 17.582 3.922 -39.691 1.00 59.97 88 LYS A O 1
ATOM 718 N N . ALA A 1 89 ? 17.522 6.164 -39.430 1.00 53.66 89 ALA A N 1
ATOM 719 C CA . ALA A 1 89 ? 18.947 6.321 -39.137 1.00 53.66 89 ALA A CA 1
ATOM 720 C C . ALA A 1 89 ? 19.292 5.934 -37.684 1.00 53.66 89 ALA A C 1
ATOM 722 O O . ALA A 1 89 ? 20.380 5.427 -37.436 1.00 53.66 89 ALA A O 1
ATOM 723 N N . THR A 1 90 ? 18.337 6.032 -36.749 1.00 46.44 90 THR A N 1
ATOM 724 C CA . THR A 1 90 ? 18.428 5.455 -35.389 1.00 46.44 90 THR A CA 1
ATOM 725 C C . THR A 1 90 ? 18.047 3.981 -35.294 1.00 46.44 90 THR A C 1
ATOM 727 O O . THR A 1 90 ? 18.127 3.411 -34.200 1.00 46.44 90 THR A O 1
ATOM 730 N N . ARG A 1 91 ? 17.699 3.296 -36.401 1.00 50.16 91 ARG A N 1
ATOM 731 C CA . ARG A 1 91 ? 18.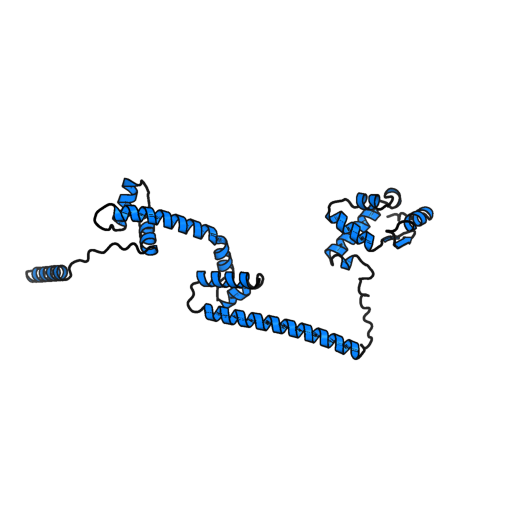023 1.866 -36.429 1.00 50.16 91 ARG A CA 1
ATOM 732 C C . ARG A 1 91 ? 19.532 1.850 -36.295 1.00 50.16 91 ARG A C 1
ATOM 734 O O . ARG A 1 91 ? 20.225 2.010 -37.297 1.00 50.16 91 ARG A O 1
ATOM 741 N N . THR A 1 92 ? 20.006 1.651 -35.061 1.00 44.75 92 THR A N 1
ATOM 742 C CA . THR A 1 92 ? 21.349 1.153 -34.804 1.00 44.75 92 THR A CA 1
ATOM 743 C C . THR A 1 92 ? 21.589 0.154 -35.915 1.00 44.75 92 THR A C 1
ATOM 745 O O . THR A 1 92 ? 20.689 -0.676 -36.132 1.00 44.75 92 THR A O 1
ATOM 748 N N . PRO A 1 93 ? 22.656 0.314 -36.727 1.00 45.19 93 PRO A N 1
ATOM 749 C CA . PRO A 1 93 ? 22.935 -0.636 -37.788 1.00 45.19 93 PRO A CA 1
ATOM 750 C C . PRO A 1 93 ? 22.764 -1.977 -37.114 1.00 45.19 93 PRO A C 1
ATOM 752 O O . PRO A 1 93 ? 23.442 -2.219 -36.117 1.00 45.19 93 PRO A O 1
ATOM 755 N N . ARG A 1 94 ? 21.709 -2.722 -37.498 1.00 44.94 94 ARG A N 1
ATOM 756 C CA . ARG A 1 94 ? 21.349 -3.978 -36.837 1.00 44.94 94 ARG A CA 1
ATOM 757 C C . ARG A 1 94 ? 22.649 -4.709 -36.920 1.00 44.94 94 ARG A C 1
ATOM 759 O O . ARG A 1 94 ? 22.998 -4.963 -38.070 1.00 44.94 94 ARG A O 1
ATOM 766 N N . TYR A 1 95 ? 23.377 -4.836 -35.800 1.00 50.72 95 TYR A N 1
ATOM 767 C CA . TYR A 1 95 ? 24.791 -5.177 -35.838 1.00 50.72 95 TYR A CA 1
ATOM 768 C C . TYR A 1 95 ? 24.791 -6.450 -36.664 1.00 50.72 95 TYR A C 1
ATOM 770 O O . TYR A 1 95 ? 24.349 -7.508 -36.220 1.00 50.72 95 TYR A O 1
ATOM 778 N N . ARG A 1 96 ? 25.153 -6.319 -37.946 1.00 47.78 96 ARG A N 1
ATOM 779 C CA . ARG A 1 96 ? 25.683 -7.423 -38.703 1.00 47.78 96 ARG A CA 1
ATOM 780 C C . ARG A 1 96 ? 26.796 -7.787 -37.750 1.00 47.78 96 ARG A C 1
ATOM 782 O O . ARG A 1 96 ? 27.552 -6.875 -37.424 1.00 47.78 96 ARG A O 1
ATOM 789 N N . ASN A 1 97 ? 26.739 -8.963 -37.125 1.00 49.16 97 ASN A N 1
ATOM 790 C CA . ASN A 1 97 ? 27.796 -9.390 -36.223 1.00 49.16 97 ASN A CA 1
ATOM 791 C C . ASN A 1 97 ? 29.069 -9.288 -37.058 1.00 49.16 97 ASN A C 1
ATOM 793 O O . ASN A 1 97 ? 29.365 -10.158 -37.870 1.00 49.16 97 ASN A O 1
ATOM 797 N N . VAL A 1 98 ? 29.720 -8.131 -36.994 1.00 53.22 98 VAL A N 1
ATOM 798 C CA . VAL A 1 98 ? 31.006 -7.913 -37.588 1.00 53.22 98 VAL A CA 1
ATOM 799 C C . VAL A 1 98 ? 31.827 -8.564 -36.513 1.00 53.22 98 VAL A C 1
ATOM 801 O O . VAL A 1 98 ? 31.953 -8.019 -35.419 1.00 53.22 98 VAL A O 1
ATOM 804 N N . ASN A 1 99 ? 32.260 -9.791 -36.777 1.00 59.69 99 ASN A N 1
ATOM 805 C CA . ASN A 1 99 ? 33.293 -10.447 -35.996 1.00 59.69 99 ASN A CA 1
ATOM 806 C C . ASN A 1 99 ? 34.587 -9.640 -36.209 1.00 59.69 99 ASN A C 1
ATOM 808 O O . ASN A 1 99 ? 35.512 -10.091 -36.872 1.00 59.69 99 ASN A O 1
ATOM 812 N N . ARG A 1 100 ? 34.586 -8.382 -35.764 1.00 68.88 100 ARG A N 1
ATOM 813 C CA . ARG A 1 100 ? 35.722 -7.482 -35.706 1.00 68.88 100 ARG A CA 1
ATOM 814 C C . ARG A 1 100 ? 36.173 -7.505 -34.261 1.00 68.88 100 ARG A C 1
ATOM 816 O O . ARG A 1 100 ? 35.368 -7.316 -33.350 1.00 68.88 100 ARG A O 1
ATOM 823 N N . GLU A 1 101 ? 37.457 -7.738 -34.076 1.00 73.94 101 GLU A N 1
ATOM 824 C CA . GLU A 1 101 ? 38.097 -7.590 -32.780 1.00 73.94 101 GLU A CA 1
ATOM 825 C C . GLU A 1 101 ? 38.014 -6.112 -32.374 1.00 73.94 101 GLU A C 1
ATOM 827 O O . GLU A 1 101 ? 38.410 -5.225 -33.138 1.00 73.94 101 GLU A O 1
ATOM 832 N N . LEU A 1 102 ? 37.408 -5.845 -31.212 1.00 75.12 102 LEU A N 1
ATOM 833 C CA . LEU A 1 102 ? 37.330 -4.494 -30.659 1.00 75.12 102 LEU A CA 1
ATOM 834 C C . LEU A 1 102 ? 38.741 -3.985 -30.373 1.00 75.12 102 LEU A C 1
ATOM 836 O O . LEU A 1 102 ? 39.631 -4.755 -29.998 1.00 75.12 102 LEU A O 1
ATOM 840 N N . THR A 1 103 ? 38.937 -2.677 -30.509 1.00 85.56 103 THR A N 1
ATOM 841 C CA . THR A 1 103 ? 40.205 -2.072 -30.101 1.00 85.56 103 THR A CA 1
ATOM 842 C C . THR A 1 103 ? 40.349 -2.143 -28.579 1.00 85.56 103 THR A C 1
ATOM 844 O O . THR A 1 103 ? 39.367 -2.223 -27.836 1.00 85.56 103 THR A O 1
ATOM 847 N N . LYS A 1 104 ? 41.592 -2.119 -28.083 1.00 90.12 104 LYS A N 1
ATOM 848 C CA . LYS A 1 104 ? 41.854 -2.139 -26.633 1.00 90.12 104 LYS A CA 1
ATOM 849 C C . LYS A 1 104 ? 41.167 -0.967 -25.918 1.00 90.12 104 LYS A C 1
ATOM 851 O O . LYS A 1 104 ? 40.649 -1.156 -24.825 1.00 90.12 104 LYS A O 1
ATOM 856 N N . GLU A 1 105 ? 41.110 0.197 -26.561 1.00 91.06 105 GLU A N 1
ATOM 857 C CA . GLU A 1 105 ? 40.450 1.406 -26.052 1.00 91.06 105 GLU A CA 1
ATOM 858 C C . GLU A 1 105 ? 38.928 1.229 -25.928 1.00 91.06 105 GLU A C 1
ATOM 860 O O . GLU A 1 105 ? 38.371 1.482 -24.864 1.00 91.06 105 GLU A O 1
ATOM 865 N N . GLU A 1 106 ? 38.262 0.688 -26.955 1.00 86.44 106 GLU A N 1
ATOM 866 C CA . GLU A 1 106 ? 36.816 0.405 -26.919 1.00 86.44 106 GLU A CA 1
ATOM 867 C C . GLU A 1 106 ? 36.455 -0.622 -25.829 1.00 86.44 106 GLU A C 1
ATOM 869 O O . GLU A 1 106 ? 35.393 -0.551 -25.203 1.00 86.44 106 GLU A O 1
ATOM 874 N N . ILE A 1 107 ? 37.336 -1.602 -25.587 1.00 91.56 107 ILE A N 1
ATOM 875 C CA . ILE A 1 107 ? 37.161 -2.587 -24.513 1.00 91.56 107 ILE A CA 1
ATOM 876 C C . ILE A 1 107 ? 37.243 -1.907 -23.145 1.00 91.56 107 ILE A C 1
ATOM 878 O O . ILE A 1 107 ? 36.404 -2.199 -22.289 1.00 91.56 107 ILE A O 1
ATOM 882 N N . ILE A 1 108 ? 38.218 -1.016 -22.945 1.00 94.94 108 ILE A N 1
ATOM 883 C CA . ILE A 1 108 ? 38.400 -0.276 -21.691 1.00 94.94 108 ILE A CA 1
ATOM 884 C C . ILE A 1 108 ? 37.178 0.599 -21.423 1.00 94.94 108 ILE A C 1
ATOM 886 O O . ILE A 1 108 ? 36.567 0.458 -20.368 1.00 94.94 108 ILE A O 1
ATOM 890 N N . GLU A 1 109 ? 36.732 1.395 -22.396 1.00 94.06 109 GLU A N 1
ATOM 891 C CA . GLU A 1 109 ? 35.558 2.264 -22.239 1.00 94.06 109 GLU A CA 1
ATOM 892 C C . GLU A 1 109 ? 34.298 1.452 -21.885 1.00 94.06 109 GLU A C 1
ATOM 894 O O . GLU A 1 109 ? 33.521 1.798 -20.989 1.00 94.06 109 GLU A O 1
ATOM 899 N N . ARG A 1 110 ? 34.115 0.296 -22.534 1.00 90.56 110 ARG A N 1
ATOM 900 C CA . ARG A 1 110 ? 33.000 -0.610 -22.232 1.00 90.56 110 ARG A CA 1
ATOM 901 C C . ARG A 1 110 ? 33.098 -1.208 -20.829 1.00 90.56 110 ARG A C 1
ATOM 903 O O . ARG A 1 110 ? 32.068 -1.404 -20.175 1.00 90.56 110 ARG A O 1
ATOM 910 N N . GLN A 1 111 ? 34.302 -1.549 -20.378 1.00 95.00 111 GLN A N 1
ATOM 911 C CA . GLN A 1 111 ? 34.541 -2.056 -19.029 1.00 95.00 111 GLN A CA 1
ATOM 912 C C . GLN A 1 111 ? 34.319 -0.963 -17.981 1.00 95.00 111 GLN A C 1
ATOM 914 O O . GLN A 1 111 ? 33.625 -1.225 -17.004 1.00 95.00 111 GLN A O 1
ATOM 919 N N . GLU A 1 112 ? 34.796 0.258 -18.210 1.00 95.56 112 GLU A N 1
ATOM 920 C CA . GLU A 1 112 ? 34.576 1.421 -17.344 1.00 95.56 112 GLU A CA 1
ATOM 921 C C . GLU A 1 112 ? 33.088 1.755 -17.210 1.00 95.56 112 GLU A C 1
ATOM 923 O O . GLU A 1 112 ? 32.578 1.897 -16.098 1.00 95.56 112 GLU A O 1
ATOM 928 N N . ALA A 1 113 ? 32.346 1.780 -18.321 1.00 93.69 113 ALA A N 1
ATOM 929 C CA . ALA A 1 113 ? 30.898 1.974 -18.296 1.00 93.69 113 ALA A CA 1
ATOM 930 C C . ALA A 1 113 ? 30.186 0.878 -17.483 1.00 93.69 113 ALA A C 1
ATOM 932 O O . ALA A 1 113 ? 29.243 1.155 -16.735 1.00 93.69 113 ALA A O 1
ATOM 933 N N . LYS A 1 114 ? 30.652 -0.374 -17.593 1.00 96.06 114 LYS A N 1
ATOM 934 C CA . LYS A 1 114 ? 30.128 -1.501 -16.812 1.00 96.06 114 LYS A CA 1
ATOM 935 C C . LYS A 1 114 ? 30.466 -1.369 -15.326 1.00 96.06 114 LYS A C 1
ATOM 937 O O . LYS A 1 114 ? 29.590 -1.624 -14.504 1.00 96.06 114 LYS A O 1
ATOM 942 N N . ILE A 1 115 ? 31.690 -0.969 -14.985 1.00 96.81 115 ILE A N 1
ATOM 943 C CA . ILE A 1 115 ? 32.126 -0.719 -13.605 1.00 96.81 115 ILE A CA 1
ATOM 944 C C . ILE A 1 115 ? 31.253 0.371 -12.988 1.00 96.81 115 ILE A C 1
ATOM 946 O O . ILE A 1 115 ? 30.628 0.128 -11.962 1.00 96.81 115 ILE A O 1
ATOM 950 N N . LYS A 1 116 ? 31.082 1.502 -13.675 1.00 96.69 116 LYS A N 1
ATOM 951 C CA . LYS A 1 116 ? 30.249 2.616 -13.210 1.00 96.69 116 LYS A CA 1
ATOM 952 C C . LYS A 1 116 ? 28.791 2.212 -12.978 1.00 96.69 116 LYS A C 1
ATOM 954 O O . LYS A 1 116 ? 28.169 2.619 -11.997 1.00 96.69 116 LYS A O 1
ATOM 959 N N . LEU A 1 117 ? 28.232 1.392 -13.870 1.00 94.81 117 LEU A N 1
ATOM 960 C CA . LEU A 1 117 ? 26.889 0.834 -13.700 1.00 94.81 117 LEU A CA 1
ATOM 961 C C . LEU A 1 117 ? 26.817 -0.058 -12.452 1.00 94.81 117 LEU A C 1
ATOM 963 O O . LEU A 1 117 ? 25.886 0.079 -11.659 1.00 94.81 117 LEU A O 1
ATOM 967 N N . LEU A 1 118 ? 27.785 -0.960 -12.272 1.00 96.62 118 LEU A N 1
ATOM 968 C CA . LEU A 1 118 ? 27.839 -1.870 -11.125 1.00 96.62 118 LEU A CA 1
ATOM 969 C C . LEU A 1 118 ? 28.025 -1.116 -9.803 1.00 96.62 118 LEU A C 1
ATOM 971 O O . LEU A 1 118 ? 27.354 -1.433 -8.824 1.00 96.62 118 LEU A O 1
ATOM 975 N N . GLU A 1 119 ? 28.876 -0.094 -9.775 1.00 94.31 119 GLU A N 1
ATOM 976 C CA . GLU A 1 119 ? 29.077 0.776 -8.615 1.00 94.31 119 GLU A CA 1
ATOM 977 C C . GLU A 1 119 ? 27.772 1.459 -8.202 1.00 94.31 119 GLU A C 1
ATOM 979 O O . GLU A 1 119 ? 27.379 1.385 -7.036 1.00 94.31 119 GLU A O 1
ATOM 984 N N . ALA A 1 120 ? 27.039 2.027 -9.166 1.00 92.31 120 ALA A N 1
ATOM 985 C CA . ALA A 1 120 ? 25.735 2.634 -8.913 1.00 92.31 120 ALA A CA 1
ATOM 986 C C . ALA A 1 120 ? 24.705 1.616 -8.383 1.00 92.31 120 ALA A C 1
ATOM 988 O O . ALA A 1 120 ? 23.922 1.929 -7.483 1.00 92.31 120 ALA A O 1
ATOM 989 N N . GLN A 1 121 ? 24.709 0.381 -8.903 1.00 92.12 121 GLN A N 1
ATOM 990 C CA . GLN A 1 121 ? 23.843 -0.694 -8.400 1.00 92.12 121 GLN A CA 1
ATOM 991 C C . GLN A 1 121 ? 24.177 -1.070 -6.950 1.00 92.12 121 GLN A C 1
ATOM 993 O O . GLN A 1 121 ? 23.270 -1.204 -6.128 1.00 92.12 121 GLN A O 1
ATOM 998 N N . VAL A 1 122 ? 25.462 -1.208 -6.615 1.00 95.12 122 VAL A N 1
ATOM 999 C CA . VAL A 1 122 ? 25.918 -1.539 -5.256 1.00 95.12 122 VAL A CA 1
ATOM 1000 C C . VAL A 1 122 ? 25.592 -0.419 -4.272 1.00 95.12 122 VAL A C 1
ATOM 1002 O O . VAL A 1 122 ? 25.165 -0.694 -3.151 1.00 95.12 122 VAL A O 1
ATOM 1005 N N . GLU A 1 123 ? 25.751 0.842 -4.671 1.00 93.44 123 GLU A N 1
ATOM 1006 C CA . GLU A 1 123 ? 25.388 1.985 -3.829 1.00 93.44 123 GLU A CA 1
ATOM 1007 C C . GLU A 1 123 ? 23.892 1.975 -3.480 1.00 93.44 123 GLU A C 1
ATOM 1009 O O . GLU A 1 123 ? 23.508 2.204 -2.330 1.00 93.44 123 GLU A O 1
ATOM 1014 N N . LEU A 1 124 ? 23.040 1.655 -4.456 1.00 88.50 124 LEU A N 1
ATOM 1015 C CA . LEU A 1 124 ? 21.600 1.540 -4.246 1.00 88.50 124 LEU A CA 1
ATOM 1016 C C . LEU A 1 124 ? 21.259 0.387 -3.289 1.00 88.50 124 LEU A C 1
ATOM 1018 O O . LEU A 1 124 ? 20.438 0.574 -2.389 1.00 88.50 124 LEU A O 1
ATOM 1022 N N . LEU A 1 125 ? 21.920 -0.768 -3.428 1.00 87.44 125 LEU A N 1
ATOM 1023 C CA . LEU A 1 125 ? 21.746 -1.910 -2.522 1.00 87.44 125 LEU A CA 1
ATOM 1024 C C . LEU A 1 125 ? 22.159 -1.575 -1.083 1.00 87.44 125 LEU A C 1
ATOM 1026 O O . LEU A 1 125 ? 21.392 -1.837 -0.162 1.00 87.44 125 LEU A O 1
ATOM 1030 N N . LYS A 1 126 ? 23.303 -0.908 -0.881 1.00 88.69 126 LYS A N 1
ATOM 1031 C CA . LYS A 1 126 ? 23.745 -0.467 0.456 1.00 88.69 126 LYS A CA 1
ATOM 1032 C C . LYS A 1 126 ? 22.713 0.442 1.127 1.00 88.69 126 LYS A C 1
ATOM 1034 O O . LYS A 1 126 ? 22.391 0.257 2.299 1.00 88.69 126 LYS A O 1
ATOM 1039 N N . LYS A 1 127 ? 22.146 1.393 0.373 1.00 86.31 127 LYS A N 1
ATOM 1040 C CA . LYS A 1 127 ? 21.080 2.274 0.875 1.00 86.31 127 LYS A CA 1
ATOM 1041 C C . LYS A 1 127 ? 19.835 1.483 1.273 1.00 86.31 127 LYS A C 1
ATOM 1043 O O . LYS A 1 127 ? 19.216 1.828 2.275 1.00 86.31 127 LYS A O 1
ATOM 1048 N N . LEU A 1 128 ? 19.456 0.449 0.518 1.00 85.12 128 LEU A N 1
ATOM 1049 C CA . LEU A 1 128 ? 18.331 -0.420 0.880 1.00 85.12 128 LEU A CA 1
ATOM 1050 C C . LEU A 1 128 ? 18.613 -1.195 2.174 1.00 85.12 128 LEU A C 1
ATOM 1052 O O . LEU A 1 128 ? 17.819 -1.080 3.109 1.00 85.12 128 LEU A O 1
ATOM 1056 N N . ASP A 1 129 ? 19.766 -1.859 2.276 1.00 87.31 129 ASP A N 1
ATOM 1057 C CA . ASP A 1 129 ? 20.180 -2.632 3.457 1.00 87.31 129 ASP A CA 1
ATOM 1058 C C . ASP A 1 129 ? 20.138 -1.800 4.751 1.00 87.31 129 ASP A C 1
ATOM 1060 O O . ASP A 1 129 ? 19.663 -2.256 5.797 1.00 87.31 129 ASP A O 1
ATOM 1064 N N . GLU A 1 130 ? 20.598 -0.547 4.708 1.00 86.31 130 GLU A N 1
ATOM 1065 C CA . GLU A 1 130 ? 20.522 0.366 5.854 1.00 86.31 130 GLU A CA 1
ATOM 1066 C C . GLU A 1 130 ? 19.077 0.600 6.309 1.00 86.31 130 GLU A C 1
ATOM 1068 O O . GLU A 1 130 ? 18.776 0.567 7.509 1.00 86.31 130 GLU A O 1
ATOM 1073 N N . LYS A 1 131 ? 18.155 0.822 5.364 1.00 82.81 131 LYS A N 1
ATOM 1074 C CA . LYS A 1 131 ? 16.739 1.045 5.690 1.00 82.81 131 LYS A CA 1
ATOM 1075 C C . LYS A 1 131 ? 16.079 -0.214 6.227 1.00 82.81 131 LYS A C 1
ATOM 1077 O O . LYS A 1 131 ? 15.246 -0.112 7.128 1.00 82.81 131 LYS A O 1
ATOM 1082 N N . GLU A 1 132 ? 16.464 -1.383 5.739 1.00 84.00 132 GLU A N 1
ATOM 1083 C CA . GLU A 1 132 ? 15.983 -2.661 6.260 1.00 84.00 132 GLU A CA 1
ATOM 1084 C C . GLU A 1 132 ? 16.398 -2.879 7.709 1.00 84.00 132 GLU A C 1
ATOM 1086 O O . GLU A 1 132 ? 15.553 -3.181 8.553 1.00 84.00 132 GLU A O 1
ATOM 1091 N N . ARG A 1 133 ? 17.672 -2.644 8.039 1.00 84.81 133 ARG A N 1
ATOM 1092 C CA . ARG A 1 133 ? 18.159 -2.743 9.424 1.00 84.81 133 ARG A CA 1
ATOM 1093 C C . ARG A 1 133 ? 17.406 -1.790 10.351 1.00 84.81 133 ARG A C 1
ATOM 1095 O O . ARG A 1 133 ? 17.011 -2.178 11.451 1.00 84.81 133 ARG A O 1
ATOM 1102 N N . LEU A 1 134 ? 17.147 -0.559 9.900 1.00 81.19 134 LEU A N 1
ATOM 1103 C CA . LEU A 1 134 ? 16.339 0.410 10.646 1.00 81.19 134 LEU A CA 1
ATOM 1104 C C . LEU A 1 134 ? 14.896 -0.073 10.849 1.00 81.19 134 LEU A C 1
ATOM 1106 O O . LEU A 1 134 ? 14.347 0.089 11.940 1.00 81.19 134 LEU A O 1
ATOM 1110 N N . LEU A 1 135 ? 14.287 -0.675 9.826 1.00 81.19 135 LEU A N 1
ATOM 1111 C CA . LEU A 1 135 ? 12.946 -1.255 9.904 1.00 81.19 135 LEU A CA 1
ATOM 1112 C C . LEU A 1 135 ? 12.885 -2.414 10.905 1.00 81.19 135 LEU A C 1
ATOM 1114 O O . LEU A 1 135 ? 12.000 -2.428 11.758 1.00 81.19 135 LEU A O 1
ATOM 1118 N N . ILE A 1 136 ? 13.840 -3.343 10.848 1.00 82.69 136 ILE A N 1
ATOM 1119 C CA . ILE A 1 136 ? 13.928 -4.494 11.759 1.00 82.69 136 ILE A CA 1
ATOM 1120 C C . ILE A 1 136 ? 14.121 -4.029 13.206 1.00 82.69 136 ILE A C 1
ATOM 1122 O O . ILE A 1 136 ? 13.448 -4.525 14.110 1.00 82.69 136 ILE A O 1
ATOM 1126 N N . ASN A 1 137 ? 14.980 -3.034 13.441 1.00 82.19 137 ASN A N 1
ATOM 1127 C CA . ASN A 1 137 ? 15.183 -2.479 14.779 1.00 82.19 137 ASN A CA 1
ATOM 1128 C C . ASN A 1 137 ? 13.915 -1.817 15.329 1.00 82.19 137 ASN A C 1
ATOM 1130 O O . ASN A 1 137 ? 13.560 -2.045 16.485 1.00 82.19 137 ASN A O 1
ATOM 1134 N N . LYS A 1 138 ? 13.197 -1.054 14.496 1.00 78.19 138 LYS A N 1
ATOM 1135 C CA . LYS A 1 138 ? 11.922 -0.429 14.878 1.00 78.19 138 LYS A CA 1
ATOM 1136 C C . LYS A 1 138 ? 10.792 -1.442 15.082 1.00 78.19 138 LYS A C 1
ATOM 1138 O O . LYS A 1 138 ? 9.840 -1.131 15.783 1.00 78.19 138 LYS A O 1
ATOM 1143 N N . ASN A 1 139 ? 10.889 -2.641 14.507 1.00 79.94 139 ASN A N 1
ATOM 1144 C CA . ASN A 1 139 ? 9.858 -3.678 14.580 1.00 79.94 139 ASN A CA 1
ATOM 1145 C C . ASN A 1 139 ? 9.693 -4.308 15.976 1.00 79.94 139 ASN A C 1
ATOM 1147 O O . ASN A 1 139 ? 8.637 -4.867 16.275 1.00 79.94 139 ASN A O 1
ATOM 1151 N N . LYS A 1 140 ? 10.725 -4.275 16.828 1.00 78.19 140 LYS A N 1
ATOM 1152 C CA . LYS A 1 140 ? 10.737 -5.032 18.091 1.00 78.19 140 LYS A CA 1
ATOM 1153 C C . LYS A 1 140 ? 9.529 -4.674 18.975 1.00 78.19 140 LYS A C 1
ATOM 1155 O O . LYS A 1 140 ? 9.434 -3.568 19.493 1.00 78.19 140 LYS A O 1
ATOM 1160 N N . GLY A 1 141 ? 8.610 -5.632 19.140 1.00 74.12 141 GLY A N 1
ATOM 1161 C CA . GLY A 1 141 ? 7.417 -5.508 19.988 1.00 74.12 141 GLY A CA 1
ATOM 1162 C C . GLY A 1 141 ? 6.224 -4.760 19.373 1.00 74.12 141 GLY A C 1
ATOM 1163 O O . GLY A 1 141 ? 5.247 -4.512 20.078 1.00 74.12 141 GLY A O 1
ATOM 1164 N N . LEU A 1 142 ? 6.259 -4.400 18.084 1.00 80.38 142 LEU A N 1
ATOM 1165 C CA . LEU A 1 142 ? 5.154 -3.679 17.445 1.00 80.38 142 LEU A CA 1
ATOM 1166 C C . LEU A 1 142 ? 3.966 -4.587 17.101 1.00 80.38 142 LEU A C 1
ATOM 1168 O O . LEU A 1 142 ? 4.113 -5.690 16.568 1.00 80.38 142 LEU A O 1
ATOM 1172 N N . ASN A 1 143 ? 2.758 -4.068 17.337 1.00 84.88 143 ASN A N 1
ATOM 1173 C CA . ASN A 1 143 ? 1.523 -4.681 16.853 1.00 84.88 143 ASN A CA 1
ATOM 1174 C C . ASN A 1 143 ? 1.439 -4.599 15.309 1.00 84.88 143 ASN A C 1
ATOM 1176 O O . ASN A 1 143 ? 2.105 -3.781 14.673 1.00 84.88 143 ASN A O 1
ATOM 1180 N N . ALA A 1 144 ? 0.583 -5.415 14.689 1.00 84.06 144 ALA A N 1
ATOM 1181 C CA . ALA A 1 144 ? 0.454 -5.450 13.228 1.00 84.06 144 ALA A CA 1
ATOM 1182 C C . ALA A 1 144 ? 0.062 -4.090 12.609 1.00 84.06 144 ALA A C 1
ATOM 1184 O O . ALA A 1 144 ? 0.553 -3.733 11.542 1.00 84.06 144 ALA A O 1
ATOM 1185 N N . SER A 1 145 ? -0.772 -3.302 13.296 1.00 86.50 145 SER A N 1
ATOM 1186 C CA . SER A 1 145 ? -1.199 -1.965 12.854 1.00 86.50 145 SER A CA 1
ATOM 1187 C C . SER A 1 145 ? -0.018 -0.996 12.731 1.00 86.50 145 SER A C 1
ATOM 1189 O O . SER A 1 145 ? 0.151 -0.335 11.709 1.00 86.50 145 SER A O 1
ATOM 1191 N N . ASN A 1 146 ? 0.833 -0.969 13.752 1.00 87.75 146 ASN A N 1
ATOM 1192 C CA . ASN A 1 146 ? 2.014 -0.125 13.835 1.00 87.75 146 ASN A CA 1
ATOM 1193 C C . ASN A 1 146 ? 3.073 -0.589 12.827 1.00 87.75 146 ASN A C 1
ATOM 1195 O O . ASN A 1 146 ? 3.749 0.244 12.232 1.00 87.75 146 ASN A O 1
ATOM 1199 N N . LYS A 1 147 ? 3.184 -1.903 12.567 1.00 89.56 147 LYS A N 1
ATOM 1200 C CA . LYS A 1 147 ? 4.028 -2.429 11.479 1.00 89.56 147 LYS A CA 1
ATOM 1201 C C . LYS A 1 147 ? 3.579 -1.892 10.116 1.00 89.56 147 LYS A C 1
ATOM 1203 O O . LYS A 1 147 ? 4.412 -1.453 9.330 1.00 89.56 147 LYS A O 1
ATOM 1208 N N . PHE A 1 148 ? 2.275 -1.881 9.830 1.00 92.12 148 PHE A N 1
ATOM 1209 C CA . PHE A 1 148 ? 1.763 -1.342 8.564 1.00 92.12 148 PHE A CA 1
ATOM 1210 C C . PHE A 1 148 ? 1.975 0.167 8.430 1.00 92.12 148 PHE A C 1
ATOM 1212 O O . PHE A 1 148 ? 2.294 0.650 7.344 1.00 92.12 148 PHE A O 1
ATOM 1219 N N . GLU A 1 149 ? 1.832 0.911 9.523 1.00 90.81 149 GLU A N 1
ATOM 1220 C CA . GLU A 1 149 ? 2.121 2.345 9.561 1.00 90.81 149 GLU A CA 1
ATOM 1221 C C . GLU A 1 149 ? 3.610 2.639 9.339 1.00 90.81 149 GLU A C 1
ATOM 1223 O O . GLU A 1 149 ? 3.961 3.524 8.556 1.00 90.81 149 GLU A O 1
ATOM 1228 N N . LEU A 1 150 ? 4.489 1.821 9.923 1.00 89.88 150 LEU A N 1
ATOM 1229 C CA . LEU A 1 150 ? 5.923 1.880 9.675 1.00 89.88 150 LEU A CA 1
ATOM 1230 C C . LEU A 1 150 ? 6.244 1.646 8.189 1.00 89.88 150 LEU A C 1
ATOM 1232 O O . LEU A 1 150 ? 6.954 2.455 7.601 1.00 89.88 150 LEU A O 1
ATOM 1236 N N . ILE A 1 151 ? 5.662 0.619 7.555 1.00 90.38 151 ILE A N 1
ATOM 1237 C CA . ILE A 1 151 ? 5.818 0.372 6.106 1.00 90.38 151 ILE A CA 1
ATOM 1238 C C . ILE A 1 151 ? 5.325 1.569 5.284 1.00 90.38 151 ILE A C 1
ATOM 1240 O O . ILE A 1 151 ? 5.961 1.968 4.312 1.00 90.38 151 ILE A O 1
ATOM 1244 N N . LYS A 1 152 ? 4.179 2.151 5.648 1.00 91.62 152 LYS A N 1
ATOM 1245 C CA . LYS A 1 152 ? 3.622 3.301 4.931 1.00 91.62 152 LYS A CA 1
ATOM 1246 C C . LYS A 1 152 ? 4.569 4.504 4.994 1.00 91.62 152 LYS A C 1
ATOM 1248 O O . LYS A 1 152 ? 4.927 5.041 3.949 1.00 91.62 152 LYS A O 1
ATOM 1253 N N . SER A 1 153 ? 5.015 4.871 6.196 1.00 90.06 153 SER A N 1
ATOM 1254 C CA . SER A 1 153 ? 5.926 6.005 6.398 1.00 90.06 153 SER A CA 1
ATOM 1255 C C . SER A 1 153 ? 7.261 5.841 5.666 1.00 90.06 153 SER A C 1
ATOM 1257 O O . SER A 1 153 ? 7.766 6.810 5.105 1.00 90.06 153 SER A O 1
ATOM 1259 N N . THR A 1 154 ? 7.826 4.629 5.601 1.00 88.88 154 THR A N 1
ATOM 1260 C CA . THR A 1 154 ? 9.069 4.398 4.849 1.00 88.88 154 THR A CA 1
ATOM 1261 C C . THR A 1 154 ? 8.864 4.494 3.343 1.00 88.88 154 THR A C 1
ATOM 1263 O O . THR A 1 154 ? 9.697 5.077 2.652 1.00 88.88 154 THR A O 1
ATOM 1266 N N . ILE A 1 155 ? 7.752 3.980 2.816 1.00 90.12 155 ILE A N 1
ATOM 1267 C CA . ILE A 1 155 ? 7.444 4.097 1.386 1.00 90.12 155 ILE A CA 1
ATOM 1268 C C . ILE A 1 155 ? 7.244 5.557 0.982 1.00 90.12 155 ILE A C 1
ATOM 1270 O O . ILE A 1 155 ? 7.731 5.955 -0.073 1.00 90.12 155 ILE A O 1
ATOM 1274 N N . GLU A 1 156 ? 6.553 6.346 1.804 1.00 89.06 156 GLU A N 1
ATOM 1275 C CA . GLU A 1 156 ? 6.313 7.770 1.543 1.00 89.06 156 GLU A CA 1
ATOM 1276 C C . GLU A 1 156 ? 7.607 8.588 1.638 1.00 89.06 156 GLU A C 1
ATOM 1278 O O . GLU A 1 156 ? 7.882 9.394 0.753 1.00 89.06 156 GLU A O 1
ATOM 1283 N N . MET A 1 157 ? 8.441 8.329 2.650 1.00 86.50 157 MET A N 1
ATOM 1284 C CA . MET A 1 157 ? 9.698 9.053 2.872 1.00 86.50 157 MET A CA 1
ATOM 1285 C C . MET A 1 157 ? 10.744 8.805 1.776 1.00 86.50 157 MET A C 1
ATOM 1287 O O . MET A 1 157 ? 11.470 9.723 1.409 1.00 86.50 157 MET A O 1
ATOM 1291 N N . TYR A 1 158 ? 10.833 7.576 1.257 1.00 84.44 158 TYR A N 1
ATOM 1292 C CA . TYR A 1 158 ? 11.884 7.173 0.311 1.00 84.44 158 TYR A CA 1
ATOM 1293 C C . TYR A 1 158 ? 11.366 6.870 -1.108 1.00 84.44 158 TYR A C 1
ATOM 1295 O O . TYR A 1 158 ? 12.129 6.432 -1.965 1.00 84.44 158 TYR A O 1
ATOM 1303 N N . ASN A 1 159 ? 10.073 7.089 -1.374 1.00 84.81 159 ASN A N 1
ATOM 1304 C CA . ASN A 1 159 ? 9.398 6.825 -2.654 1.00 84.81 159 ASN A CA 1
ATOM 1305 C C . ASN A 1 159 ? 9.537 5.369 -3.169 1.00 84.81 159 ASN A C 1
ATOM 1307 O O . ASN A 1 159 ? 9.547 5.096 -4.371 1.00 84.81 159 ASN A O 1
ATOM 1311 N N . PHE A 1 160 ? 9.598 4.395 -2.259 1.00 84.81 160 PHE A N 1
ATOM 1312 C CA . PHE A 1 160 ? 9.809 2.971 -2.559 1.00 84.81 160 PHE A CA 1
ATOM 1313 C C . PHE A 1 160 ? 8.515 2.204 -2.897 1.00 84.81 160 PHE A C 1
ATOM 1315 O O . PHE A 1 160 ? 8.246 1.127 -2.360 1.00 84.81 160 PHE A O 1
ATOM 1322 N N . LYS A 1 161 ? 7.688 2.732 -3.811 1.00 81.25 161 LYS A N 1
ATOM 1323 C CA . LYS A 1 161 ? 6.343 2.184 -4.114 1.00 81.25 161 LYS A CA 1
ATOM 1324 C C . LYS A 1 161 ? 6.351 0.702 -4.531 1.00 81.25 161 LYS A C 1
ATOM 1326 O O . LYS A 1 161 ? 5.453 -0.053 -4.153 1.00 81.25 161 LYS A O 1
ATOM 1331 N N . MET A 1 162 ? 7.381 0.265 -5.258 1.00 85.00 162 MET A N 1
ATOM 1332 C CA . MET A 1 162 ? 7.496 -1.115 -5.758 1.00 85.00 162 MET A CA 1
ATOM 1333 C C . MET A 1 162 ? 8.025 -2.118 -4.718 1.00 85.00 162 MET A C 1
ATOM 1335 O O . MET A 1 162 ? 7.893 -3.323 -4.915 1.00 85.00 162 MET A O 1
ATOM 1339 N N . LEU A 1 163 ? 8.551 -1.651 -3.579 1.00 88.44 163 LEU A N 1
ATOM 1340 C CA . LEU A 1 163 ? 9.142 -2.495 -2.528 1.00 88.44 163 LEU A CA 1
ATOM 1341 C C . LEU A 1 163 ? 8.158 -2.847 -1.397 1.00 88.44 163 LEU A C 1
ATOM 1343 O O . LEU A 1 163 ? 8.533 -3.480 -0.414 1.00 88.44 163 LEU A O 1
ATOM 1347 N N . THR A 1 164 ? 6.873 -2.511 -1.541 1.00 89.50 164 THR A N 1
ATOM 1348 C CA . THR A 1 164 ? 5.807 -2.864 -0.577 1.00 89.50 164 THR A CA 1
ATOM 1349 C C . THR A 1 164 ? 5.822 -4.342 -0.180 1.00 89.50 164 THR A C 1
ATOM 1351 O O . THR A 1 164 ? 5.811 -4.673 1.004 1.00 89.50 164 THR A O 1
ATOM 1354 N N . GLY A 1 165 ? 5.870 -5.243 -1.167 1.00 90.38 165 GLY A N 1
ATOM 1355 C CA . GLY A 1 165 ? 5.888 -6.687 -0.928 1.00 90.38 165 GLY A CA 1
ATOM 1356 C C . GLY A 1 165 ? 7.159 -7.160 -0.223 1.00 90.38 165 GLY A C 1
ATOM 1357 O O . GLY A 1 165 ? 7.105 -8.105 0.556 1.00 90.38 165 GLY A O 1
ATOM 1358 N N . TYR A 1 166 ? 8.278 -6.481 -0.461 1.00 90.94 166 TYR A N 1
ATOM 1359 C CA . TYR A 1 166 ? 9.549 -6.772 0.179 1.00 90.94 166 TYR A CA 1
ATOM 1360 C C . TYR A 1 166 ? 9.531 -6.387 1.666 1.00 90.94 166 TYR A C 1
ATOM 1362 O O . TYR A 1 166 ? 9.790 -7.230 2.523 1.00 90.94 166 TYR A O 1
ATOM 1370 N N . PHE A 1 167 ? 9.075 -5.174 1.997 1.00 90.00 167 PHE A N 1
ATOM 1371 C CA . PHE A 1 167 ? 8.927 -4.748 3.393 1.00 90.00 167 PHE A CA 1
ATOM 1372 C C . PHE A 1 167 ? 7.913 -5.591 4.176 1.00 90.00 167 PHE A C 1
ATOM 1374 O O . PHE A 1 167 ? 8.122 -5.865 5.357 1.00 90.00 167 PHE A O 1
ATOM 1381 N N . CYS A 1 168 ? 6.842 -6.054 3.522 1.00 91.56 168 CYS A N 1
ATOM 1382 C CA . CYS A 1 168 ? 5.891 -6.976 4.145 1.00 91.56 168 CYS A CA 1
ATOM 1383 C C . CYS A 1 168 ? 6.551 -8.311 4.531 1.00 91.56 168 CYS A C 1
ATOM 1385 O O . CYS A 1 168 ? 6.290 -8.815 5.621 1.00 91.56 168 CYS A O 1
ATOM 1387 N N . LYS A 1 169 ? 7.433 -8.854 3.678 1.00 91.56 169 LYS A N 1
ATOM 1388 C CA . LYS A 1 169 ? 8.198 -10.075 3.985 1.00 91.56 169 LYS A CA 1
ATOM 1389 C C . LYS A 1 169 ? 9.154 -9.866 5.159 1.00 91.56 169 LYS A C 1
ATOM 1391 O O . LYS A 1 169 ? 9.207 -10.713 6.038 1.00 91.56 169 LYS A O 1
ATOM 1396 N N . ILE A 1 170 ? 9.856 -8.731 5.205 1.00 89.25 170 ILE A N 1
ATOM 1397 C CA . ILE A 1 170 ? 10.799 -8.416 6.293 1.00 89.25 170 ILE A CA 1
ATOM 1398 C C . ILE A 1 170 ? 10.099 -8.331 7.653 1.00 89.25 170 ILE A C 1
ATOM 1400 O O . ILE A 1 170 ? 10.616 -8.821 8.652 1.00 89.25 170 ILE A O 1
ATOM 1404 N N . LEU A 1 171 ? 8.932 -7.683 7.714 1.00 87.38 171 LEU A N 1
ATOM 1405 C CA . LEU A 1 171 ? 8.212 -7.481 8.978 1.00 87.38 171 LEU A CA 1
ATOM 1406 C C . LEU A 1 171 ? 7.300 -8.653 9.372 1.00 87.38 171 LEU A C 1
ATOM 1408 O O . LEU A 1 171 ? 6.622 -8.562 10.406 1.00 87.38 171 LEU A O 1
ATOM 1412 N N . ASP A 1 172 ? 7.304 -9.719 8.568 1.00 89.06 172 ASP A N 1
ATOM 1413 C CA . ASP A 1 172 ? 6.456 -10.902 8.697 1.00 89.06 172 ASP A CA 1
ATOM 1414 C C . ASP A 1 172 ? 4.966 -10.536 8.794 1.00 89.06 172 ASP A C 1
ATOM 1416 O O . ASP A 1 172 ? 4.271 -10.785 9.781 1.00 89.06 172 ASP A O 1
ATOM 1420 N N . VAL A 1 173 ? 4.484 -9.811 7.780 1.00 90.88 173 VAL A N 1
ATOM 1421 C CA . VAL A 1 173 ? 3.084 -9.389 7.668 1.00 90.88 173 VAL A CA 1
ATOM 1422 C C . VAL A 1 173 ? 2.530 -9.675 6.279 1.00 90.88 173 VAL A C 1
ATOM 1424 O O . VAL A 1 173 ? 3.233 -9.618 5.269 1.00 90.88 173 VAL A O 1
ATOM 1427 N N . SER A 1 174 ? 1.228 -9.952 6.198 1.00 93.50 174 SER A N 1
ATOM 1428 C CA . SER A 1 174 ? 0.592 -10.223 4.912 1.00 93.50 174 SER A CA 1
ATOM 1429 C C . SER A 1 174 ? 0.438 -8.949 4.078 1.00 93.50 174 SER A C 1
ATOM 1431 O O . SER A 1 174 ? 0.016 -7.891 4.557 1.00 93.50 174 SER A O 1
ATOM 1433 N N . ARG A 1 175 ? 0.722 -9.068 2.776 1.00 92.19 175 ARG A N 1
ATOM 1434 C CA . ARG A 1 175 ? 0.549 -7.970 1.815 1.00 92.19 175 ARG A CA 1
ATOM 1435 C C . ARG A 1 175 ? -0.917 -7.543 1.691 1.00 92.19 175 ARG A C 1
ATOM 1437 O O . ARG A 1 175 ? -1.210 -6.356 1.587 1.00 92.19 175 ARG A O 1
ATOM 1444 N N . SER A 1 176 ? -1.841 -8.503 1.739 1.00 93.56 176 SER A N 1
ATOM 1445 C CA . SER A 1 176 ? -3.282 -8.231 1.771 1.00 93.56 176 SER A CA 1
ATOM 1446 C C . SER A 1 176 ? -3.686 -7.477 3.040 1.00 93.56 176 SER A C 1
ATOM 1448 O O . SER A 1 176 ? -4.452 -6.521 2.959 1.00 93.56 176 SER A O 1
ATOM 1450 N N . GLY A 1 177 ? -3.116 -7.832 4.196 1.00 92.19 177 GLY A N 1
ATOM 1451 C CA . GLY A 1 177 ? -3.317 -7.116 5.455 1.00 92.19 177 GLY A CA 1
ATOM 1452 C C . GLY A 1 177 ? -2.887 -5.651 5.373 1.00 92.19 177 GLY A C 1
ATOM 1453 O O . GLY A 1 177 ? -3.632 -4.775 5.807 1.00 92.19 177 GLY A O 1
ATOM 1454 N N . TYR A 1 178 ? -1.744 -5.377 4.740 1.00 93.69 178 TYR A N 1
ATOM 1455 C CA . TYR A 1 178 ? -1.251 -4.015 4.521 1.00 93.69 178 TYR A CA 1
ATOM 1456 C C . TYR A 1 178 ? -2.202 -3.168 3.661 1.00 93.69 178 TYR A C 1
ATOM 1458 O O . TYR A 1 178 ? -2.575 -2.061 4.054 1.00 93.69 178 TYR A O 1
ATOM 1466 N N . TYR A 1 179 ? -2.654 -3.677 2.512 1.00 93.44 179 TYR A N 1
ATOM 1467 C CA . TYR A 1 179 ? -3.591 -2.918 1.675 1.00 93.44 179 TYR A CA 1
ATOM 1468 C C . TYR A 1 179 ? -4.966 -2.769 2.331 1.00 93.44 179 TYR A C 1
ATOM 1470 O O . TYR A 1 179 ? -5.561 -1.697 2.257 1.00 93.44 179 TYR A O 1
ATOM 1478 N N . ASN A 1 180 ? -5.439 -3.783 3.062 1.00 94.19 180 ASN A N 1
ATOM 1479 C CA . ASN A 1 180 ? -6.652 -3.668 3.872 1.00 94.19 180 ASN A CA 1
ATOM 1480 C C . ASN A 1 180 ? -6.512 -2.579 4.944 1.00 94.19 180 ASN A C 1
ATOM 1482 O O . ASN A 1 180 ? -7.445 -1.809 5.173 1.00 94.19 180 ASN A O 1
ATOM 1486 N N . TYR A 1 181 ? -5.348 -2.474 5.588 1.00 93.25 181 TYR A N 1
ATOM 1487 C CA . TYR A 1 181 ? -5.053 -1.424 6.560 1.00 93.25 181 TYR A CA 1
ATOM 1488 C C . TYR A 1 181 ? -5.146 -0.024 5.942 1.00 93.25 181 TYR A C 1
ATOM 1490 O O . TYR A 1 181 ? -5.769 0.861 6.531 1.00 93.25 181 TYR A O 1
ATOM 1498 N N . ILE A 1 182 ? -4.578 0.164 4.750 1.00 91.88 182 ILE A N 1
ATOM 1499 C CA . ILE A 1 182 ? -4.614 1.442 4.026 1.00 91.88 182 ILE A CA 1
ATOM 1500 C C . ILE A 1 182 ? -6.031 1.781 3.564 1.00 91.88 182 ILE A C 1
ATOM 1502 O O . ILE A 1 182 ? -6.517 2.874 3.842 1.00 91.88 182 ILE A O 1
ATOM 1506 N N . ASN A 1 183 ? -6.723 0.840 2.928 1.00 93.00 183 ASN A N 1
ATOM 1507 C CA . ASN A 1 183 ? -8.061 1.079 2.387 1.00 93.00 183 ASN A CA 1
ATOM 1508 C C . ASN A 1 183 ? -9.102 1.304 3.494 1.00 93.00 183 ASN A C 1
ATOM 1510 O O . ASN A 1 183 ? -10.084 2.011 3.304 1.00 93.00 183 ASN A O 1
ATOM 1514 N N . SER A 1 184 ? -8.889 0.730 4.681 1.00 91.56 184 SER A N 1
ATOM 1515 C CA . SER A 1 184 ? -9.799 0.881 5.822 1.00 91.56 184 SER A CA 1
ATOM 1516 C C . SER A 1 184 ? -9.552 2.130 6.675 1.00 91.56 184 SER A C 1
ATOM 1518 O O . SER A 1 184 ? -10.201 2.274 7.712 1.00 91.56 184 SER A O 1
ATOM 1520 N N . VAL A 1 185 ? -8.632 3.028 6.297 1.00 91.25 185 VAL A N 1
ATOM 1521 C CA . VAL A 1 185 ? -8.317 4.243 7.078 1.00 91.25 185 VAL A CA 1
ATOM 1522 C C . VAL A 1 185 ? -9.569 5.075 7.353 1.00 91.25 185 VAL A C 1
ATOM 1524 O O . VAL A 1 185 ? -9.823 5.429 8.506 1.00 91.25 185 VAL A O 1
ATOM 1527 N N . ASP A 1 186 ? -10.384 5.335 6.334 1.00 91.31 186 ASP A N 1
ATOM 1528 C CA . ASP A 1 186 ? -11.563 6.193 6.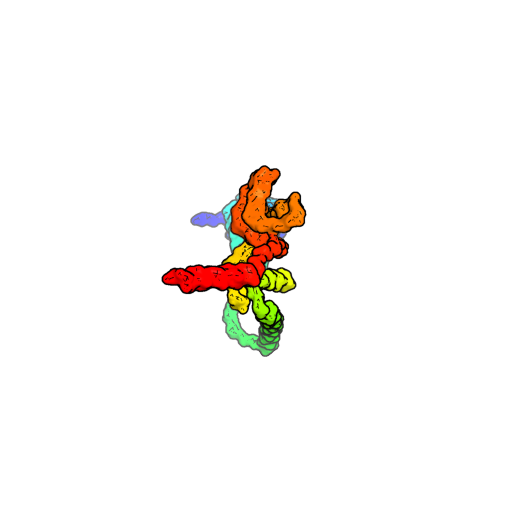483 1.00 91.31 186 ASP A CA 1
ATOM 1529 C C . ASP A 1 186 ? -12.640 5.534 7.344 1.00 91.31 186 ASP A C 1
ATOM 1531 O O . ASP A 1 186 ? -13.217 6.165 8.230 1.00 91.31 186 ASP A O 1
ATOM 1535 N N . ILE A 1 187 ? -12.829 4.224 7.178 1.00 91.88 187 ILE A N 1
ATOM 1536 C CA . ILE A 1 187 ? -13.753 3.433 7.994 1.00 91.88 187 ILE A CA 1
ATOM 1537 C C . ILE A 1 187 ? -13.312 3.445 9.467 1.00 91.88 187 ILE A C 1
ATOM 1539 O O . ILE A 1 187 ? -14.148 3.561 10.365 1.00 91.88 187 ILE A O 1
ATOM 1543 N N . ARG A 1 188 ? -12.004 3.338 9.744 1.00 89.25 188 ARG A N 1
ATOM 1544 C CA . ARG A 1 188 ? -11.463 3.425 11.110 1.00 89.25 188 ARG A CA 1
ATOM 1545 C C . ARG A 1 188 ? -11.728 4.799 11.723 1.00 89.25 188 ARG A C 1
ATOM 1547 O O . ARG A 1 188 ? -12.279 4.855 12.819 1.00 89.25 188 ARG A O 1
ATOM 1554 N N . LYS A 1 189 ? -11.454 5.882 10.987 1.00 91.75 189 LYS A N 1
ATOM 1555 C CA . LYS A 1 189 ? -11.744 7.258 11.428 1.00 91.75 189 LYS A CA 1
ATOM 1556 C C . LYS A 1 189 ? -13.228 7.470 11.728 1.00 91.75 189 LYS A C 1
ATOM 1558 O O . LYS A 1 189 ? -13.571 8.029 12.765 1.00 91.75 189 LYS A O 1
ATOM 1563 N N . GLN A 1 190 ? -14.122 6.988 10.863 1.00 92.31 190 GLN A N 1
ATOM 1564 C CA . GLN A 1 190 ? -15.566 7.081 11.091 1.00 92.31 190 GLN A CA 1
ATOM 1565 C C . GLN A 1 190 ? -15.990 6.349 12.369 1.00 92.31 190 GLN A C 1
ATOM 1567 O O . GLN A 1 190 ? -16.744 6.903 13.169 1.00 92.31 190 GLN A O 1
ATOM 1572 N N . ARG A 1 191 ? -15.476 5.134 12.606 1.00 90.31 191 ARG A N 1
ATOM 1573 C CA . ARG A 1 191 ? -15.739 4.402 13.855 1.00 90.31 191 ARG A CA 1
ATOM 1574 C C . ARG A 1 191 ? -15.189 5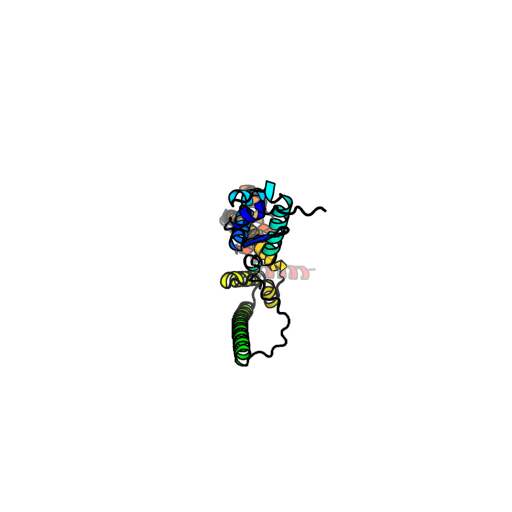.132 15.076 1.00 90.31 191 ARG A C 1
ATOM 1576 O O . ARG A 1 191 ? -15.869 5.174 16.096 1.00 90.31 191 ARG A O 1
ATOM 1583 N N . ASP A 1 192 ? -14.002 5.723 14.988 1.00 90.81 192 ASP A N 1
ATOM 1584 C CA . ASP A 1 192 ? -13.422 6.488 16.094 1.00 90.81 192 ASP A CA 1
ATOM 1585 C C . ASP A 1 192 ? -14.232 7.752 16.412 1.00 90.81 192 ASP A C 1
ATOM 1587 O O . ASP A 1 192 ? -14.468 8.046 17.585 1.00 90.81 192 ASP A O 1
ATOM 1591 N N . ASN A 1 193 ? -14.756 8.438 15.395 1.00 93.94 193 ASN A N 1
ATOM 1592 C CA . ASN A 1 193 ? -15.662 9.573 15.579 1.00 93.94 193 ASN A CA 1
ATOM 1593 C C . ASN A 1 193 ? -16.991 9.144 16.222 1.00 93.94 193 ASN A C 1
ATOM 1595 O O . ASN A 1 193 ? -17.479 9.793 17.149 1.00 93.94 193 ASN A O 1
ATOM 1599 N N . GLN A 1 194 ? -17.559 8.016 15.787 1.00 92.31 194 GLN A N 1
ATOM 1600 C CA . GLN A 1 194 ? -18.754 7.440 16.413 1.00 92.31 194 GLN A CA 1
ATOM 1601 C C . GLN A 1 194 ? -18.493 7.019 17.867 1.00 92.31 194 GLN A C 1
ATOM 1603 O O . GLN A 1 194 ? -19.353 7.206 18.734 1.00 92.31 194 GLN A O 1
ATOM 1608 N N . ASP A 1 195 ? -17.313 6.469 18.155 1.00 93.44 195 ASP A N 1
ATOM 1609 C CA . ASP A 1 195 ? -16.878 6.122 19.507 1.00 93.44 195 ASP A CA 1
ATOM 1610 C C . ASP A 1 195 ? -16.746 7.369 20.385 1.00 93.44 195 ASP A C 1
ATOM 1612 O O . ASP A 1 195 ? -17.172 7.339 21.540 1.00 93.44 195 ASP A O 1
ATOM 1616 N N . LEU A 1 196 ? -16.222 8.469 19.840 1.00 94.00 196 LEU A N 1
ATOM 1617 C CA . LEU A 1 196 ? -16.094 9.747 20.536 1.00 94.00 196 LEU A CA 1
ATOM 1618 C C . LEU A 1 196 ? -17.466 10.358 20.856 1.00 94.00 196 LEU A C 1
ATOM 1620 O O . LEU A 1 196 ? -17.705 10.799 21.981 1.00 94.00 196 LEU A O 1
ATOM 1624 N N . PHE A 1 197 ? -18.404 10.314 19.909 1.00 92.50 197 PHE A N 1
ATOM 1625 C CA . PHE A 1 197 ? -19.787 10.726 20.155 1.00 92.50 197 PHE A CA 1
ATOM 1626 C C . PHE A 1 197 ? -20.444 9.864 21.243 1.00 92.50 197 PHE A C 1
ATOM 1628 O O . PHE A 1 197 ? -21.016 10.378 22.207 1.00 92.50 197 PHE A O 1
ATOM 1635 N N . THR A 1 198 ? -20.284 8.541 21.137 1.00 91.56 198 THR A N 1
ATOM 1636 C CA . THR A 1 198 ? -20.797 7.583 22.125 1.00 91.56 198 THR A CA 1
ATOM 1637 C C . THR A 1 198 ? -20.191 7.845 23.510 1.00 91.56 198 THR A C 1
ATOM 1639 O O . THR A 1 198 ? -20.905 7.814 24.511 1.00 91.56 198 THR A O 1
ATOM 1642 N N . LYS A 1 199 ? -18.889 8.151 23.585 1.00 94.25 199 LYS A N 1
ATOM 1643 C CA . LYS A 1 199 ? -18.187 8.524 24.822 1.00 94.25 199 LYS A CA 1
ATOM 1644 C C . LYS A 1 199 ? -18.829 9.747 25.469 1.00 94.25 199 LYS A C 1
ATOM 1646 O O . LYS A 1 199 ? -19.085 9.719 26.669 1.00 94.25 199 LYS A O 1
ATOM 1651 N N . ASN A 1 200 ? -19.118 10.791 24.696 1.00 93.62 200 ASN A N 1
ATOM 1652 C CA . ASN A 1 200 ? -19.714 12.020 25.220 1.00 93.62 200 ASN A CA 1
ATOM 1653 C C . ASN A 1 200 ? -21.106 11.769 25.818 1.00 93.62 200 ASN A C 1
ATOM 1655 O O . ASN A 1 200 ? -21.400 12.248 26.913 1.00 93.62 200 ASN A O 1
ATOM 1659 N N . LEU A 1 201 ? -21.937 10.957 25.156 1.00 92.56 201 LEU A N 1
ATOM 1660 C CA . LEU A 1 201 ? -23.230 10.530 25.702 1.00 92.56 201 LEU A CA 1
ATOM 1661 C C . LEU A 1 201 ? -23.071 9.705 26.985 1.00 92.56 201 LEU A C 1
ATOM 1663 O O . LEU A 1 201 ? -23.748 9.966 27.981 1.00 92.56 201 LEU A O 1
ATOM 1667 N N . ILE A 1 202 ? -22.137 8.750 26.993 1.00 92.12 202 ILE A N 1
ATOM 1668 C CA . ILE A 1 202 ? -21.841 7.937 28.178 1.00 92.12 202 ILE A CA 1
ATOM 1669 C C . ILE A 1 202 ? -21.371 8.816 29.339 1.00 92.12 202 ILE A C 1
ATOM 1671 O O . ILE A 1 202 ? -21.805 8.589 30.462 1.00 92.12 202 ILE A O 1
ATOM 1675 N N . LEU A 1 203 ? -20.542 9.836 29.099 1.00 92.81 203 LEU A N 1
ATOM 1676 C CA . LEU A 1 203 ? -20.087 10.763 30.139 1.00 92.81 203 LEU A CA 1
ATOM 1677 C C . LEU A 1 203 ? -21.239 11.587 30.728 1.00 92.81 203 LEU A C 1
ATOM 1679 O O . LEU A 1 203 ? -21.308 11.736 31.951 1.00 92.81 203 LEU A O 1
ATOM 1683 N N . LYS A 1 204 ? -22.175 12.060 29.894 1.00 91.56 204 LYS A N 1
ATOM 1684 C CA . LYS A 1 204 ? -23.397 12.733 30.369 1.00 91.56 204 LYS A CA 1
ATOM 1685 C C . LYS A 1 204 ? -24.219 11.806 31.270 1.00 91.56 204 LYS A C 1
ATOM 1687 O O . LYS A 1 204 ? -24.560 12.177 32.393 1.00 91.56 204 LYS A O 1
ATOM 1692 N N . ALA A 1 205 ? -24.453 10.567 30.833 1.00 91.19 205 ALA A N 1
ATOM 1693 C CA . ALA A 1 205 ? -25.172 9.567 31.623 1.00 91.19 205 ALA A CA 1
ATOM 1694 C C . ALA A 1 205 ? -24.424 9.185 32.919 1.00 91.19 205 ALA A C 1
ATOM 1696 O O . ALA A 1 205 ? -25.026 9.046 33.985 1.00 91.19 205 ALA A O 1
ATOM 1697 N N . PHE A 1 206 ? -23.096 9.070 32.857 1.00 90.38 206 PHE A N 1
ATOM 1698 C CA . PHE A 1 206 ? -22.230 8.733 33.986 1.00 90.38 206 PHE A CA 1
ATOM 1699 C C . PHE A 1 206 ? -22.250 9.814 35.077 1.00 90.38 206 PHE A C 1
ATOM 1701 O O . PHE A 1 206 ? -22.283 9.490 36.267 1.00 90.38 206 PHE A O 1
ATOM 1708 N N . ASN A 1 207 ? -22.313 11.094 34.701 1.00 88.88 207 ASN A N 1
ATOM 1709 C CA . ASN A 1 207 ? -22.264 12.218 35.642 1.00 88.88 207 ASN A CA 1
ATOM 1710 C C . ASN A 1 207 ? -23.636 12.738 36.106 1.00 88.88 207 ASN A C 1
ATOM 1712 O O . ASN A 1 207 ? -23.688 13.518 37.046 1.00 88.88 207 ASN A O 1
ATOM 1716 N N . ARG A 1 208 ? -24.759 12.256 35.562 1.00 83.56 208 ARG A N 1
ATOM 1717 C CA . ARG A 1 208 ? -26.117 12.791 35.819 1.00 83.56 208 ARG A CA 1
ATOM 1718 C C . ARG A 1 208 ? -26.599 12.929 37.289 1.00 83.56 208 ARG A C 1
ATOM 1720 O O . ARG A 1 208 ? -27.563 13.622 37.568 1.00 83.56 208 ARG A O 1
ATOM 1727 N N . ARG A 1 209 ? -25.971 12.246 38.243 1.00 79.38 209 ARG A N 1
ATOM 1728 C CA . ARG A 1 209 ? -26.352 12.165 39.678 1.00 79.38 209 ARG A CA 1
ATOM 1729 C C . ARG A 1 209 ? -25.073 12.132 40.524 1.00 79.38 209 ARG A C 1
ATOM 1731 O O . ARG A 1 209 ? -24.032 11.779 39.977 1.00 79.38 209 ARG A O 1
ATOM 1738 N N . GLY A 1 210 ? -25.158 12.375 41.832 1.00 78.50 210 GLY A N 1
ATOM 1739 C CA . GLY A 1 210 ? -23.995 12.512 42.731 1.00 78.50 210 GLY A CA 1
ATOM 1740 C C . GLY A 1 210 ? -23.044 11.308 42.880 1.00 78.50 210 GLY A C 1
ATOM 1741 O O . GLY A 1 210 ? -21.980 11.459 43.464 1.00 78.50 210 GLY A O 1
ATOM 1742 N N . TYR A 1 211 ? -23.364 10.124 42.343 1.00 81.88 211 TYR A N 1
ATOM 1743 C CA . TYR A 1 211 ? -22.476 8.948 42.353 1.00 81.88 211 TYR A CA 1
ATOM 1744 C C . TYR A 1 211 ? -22.153 8.457 40.936 1.00 81.88 211 TYR A C 1
ATOM 1746 O O . TYR A 1 211 ? -22.932 8.662 40.006 1.00 81.88 211 TYR A O 1
ATOM 1754 N N . LYS A 1 212 ? -21.014 7.784 40.748 1.00 84.19 212 LYS A N 1
ATOM 1755 C CA . LYS A 1 212 ? -20.596 7.227 39.448 1.00 84.19 212 LYS A CA 1
ATOM 1756 C C . LYS A 1 212 ? -21.409 5.978 39.079 1.00 84.19 212 LYS A C 1
ATOM 1758 O O . LYS A 1 212 ? -21.704 5.158 39.943 1.00 84.19 212 LYS A O 1
ATOM 1763 N N . LYS A 1 213 ? -21.793 5.833 37.805 1.00 87.31 213 LYS A N 1
ATOM 1764 C CA . LYS A 1 213 ? -22.714 4.775 37.344 1.00 87.31 213 LYS A CA 1
ATOM 1765 C C . LYS A 1 213 ? -21.960 3.647 36.657 1.00 87.31 213 LYS A C 1
ATOM 1767 O O . LYS A 1 213 ? -21.034 3.880 35.887 1.00 87.31 213 LYS A O 1
ATOM 1772 N N . GLY A 1 214 ? -22.414 2.419 36.888 1.00 88.69 214 GLY A N 1
ATOM 1773 C CA . GLY A 1 214 ? -21.956 1.254 36.139 1.00 88.69 214 GLY A CA 1
ATOM 1774 C C . GLY A 1 214 ? -22.575 1.175 34.740 1.00 88.69 214 GLY A C 1
ATOM 1775 O O . GLY A 1 214 ? -23.540 1.869 34.421 1.00 88.69 214 GLY A O 1
ATOM 1776 N N . SER A 1 215 ? -22.059 0.261 33.918 1.00 90.94 215 SER A N 1
ATOM 1777 C CA . SER A 1 215 ? -22.496 0.059 32.527 1.00 90.94 215 SER A CA 1
ATOM 1778 C C . SER A 1 215 ? -23.994 -0.255 32.373 1.00 90.94 215 SER A C 1
ATOM 1780 O O . SER A 1 215 ? -24.623 0.257 31.451 1.00 90.94 215 SER A O 1
ATOM 1782 N N . ARG A 1 216 ? -24.592 -1.037 33.288 1.00 91.44 216 ARG A N 1
ATOM 1783 C CA . ARG A 1 216 ? -26.048 -1.313 33.313 1.00 91.44 216 ARG A CA 1
ATOM 1784 C C . ARG A 1 216 ? -26.877 -0.049 33.539 1.00 91.44 216 ARG A C 1
ATOM 1786 O O . ARG A 1 216 ? -27.823 0.200 32.805 1.00 91.44 216 ARG A O 1
ATOM 1793 N N . SER A 1 217 ? -26.497 0.759 34.524 1.00 90.81 217 SER A N 1
ATOM 1794 C CA . SER A 1 217 ? -27.202 2.001 34.845 1.00 90.81 217 SER A CA 1
ATOM 1795 C C . SER A 1 217 ? -27.059 3.033 33.728 1.00 90.81 217 SER A C 1
ATOM 1797 O O . SER A 1 217 ? -28.026 3.709 33.405 1.00 90.81 217 SER A O 1
ATOM 1799 N N . ILE A 1 218 ? -25.881 3.119 33.097 1.00 92.12 218 ILE A N 1
ATOM 1800 C CA . ILE A 1 218 ? -25.673 3.967 31.916 1.00 92.12 218 ILE A CA 1
ATOM 1801 C C . ILE A 1 218 ? -26.615 3.551 30.783 1.00 92.12 218 ILE A C 1
ATOM 1803 O O . ILE A 1 218 ? -27.237 4.419 30.183 1.00 92.12 218 ILE A O 1
ATOM 1807 N N . LYS A 1 219 ? -26.758 2.245 30.519 1.00 94.38 219 LYS A N 1
ATOM 1808 C CA . LYS A 1 219 ? -27.685 1.738 29.499 1.00 94.38 219 LYS A CA 1
ATOM 1809 C C . LYS A 1 219 ? -29.120 2.216 29.759 1.00 94.38 219 LYS A C 1
ATOM 1811 O O . LYS A 1 219 ? -29.714 2.812 28.873 1.00 94.38 219 LYS A O 1
ATOM 1816 N N . MET A 1 220 ? -29.617 2.037 30.985 1.00 92.44 220 MET A N 1
ATOM 1817 C CA . MET A 1 220 ? -30.968 2.480 31.360 1.00 92.44 220 MET A CA 1
ATOM 1818 C C . MET A 1 220 ? -31.162 3.994 31.198 1.00 92.44 220 MET A C 1
ATOM 1820 O O . MET A 1 220 ? -32.195 4.436 30.716 1.00 92.44 220 MET A O 1
ATOM 1824 N N . ILE A 1 221 ? -30.171 4.800 31.593 1.00 91.44 221 ILE A N 1
ATOM 1825 C CA . ILE A 1 221 ? -30.236 6.266 31.471 1.00 91.44 221 ILE A CA 1
ATOM 1826 C C . ILE A 1 221 ? -30.268 6.691 29.996 1.00 91.44 221 ILE A C 1
ATOM 1828 O O . ILE A 1 221 ? -31.042 7.569 29.625 1.00 91.44 221 ILE A O 1
ATOM 1832 N N . LEU A 1 222 ? -29.439 6.068 29.153 1.00 92.94 222 LEU A N 1
ATOM 1833 C CA . LEU A 1 222 ? -29.394 6.364 27.719 1.00 92.94 222 LEU A CA 1
ATOM 1834 C C . LEU A 1 222 ? -30.706 6.002 27.011 1.00 92.94 222 LEU A C 1
ATOM 1836 O O . LEU A 1 222 ? -31.160 6.775 26.170 1.00 92.94 222 LEU A O 1
ATOM 1840 N N . GLU A 1 223 ? -31.322 4.879 27.382 1.00 94.00 223 GLU A N 1
ATOM 1841 C CA . GLU A 1 223 ? -32.611 4.444 26.835 1.00 94.00 223 GLU A CA 1
ATOM 1842 C C . GLU A 1 223 ? -33.751 5.374 27.276 1.00 94.00 223 GLU A C 1
ATOM 1844 O O . GLU A 1 223 ? -34.532 5.812 26.439 1.00 94.00 223 GLU A O 1
ATOM 1849 N N . ASN A 1 224 ? -33.807 5.752 28.556 1.00 90.69 224 ASN A N 1
ATOM 1850 C CA . ASN A 1 224 ? -34.941 6.508 29.095 1.00 90.69 224 ASN A CA 1
ATOM 1851 C C . ASN A 1 224 ? -34.907 8.012 28.786 1.00 90.69 224 ASN A C 1
ATOM 1853 O O . ASN A 1 224 ? -35.955 8.628 28.641 1.00 90.69 224 ASN A O 1
ATOM 1857 N N . GLU A 1 225 ? -33.726 8.633 28.744 1.00 89.12 225 GLU A N 1
ATOM 1858 C CA . GLU A 1 225 ? -33.618 10.104 28.689 1.00 89.12 225 GLU A CA 1
ATOM 1859 C C . GLU A 1 225 ? -33.121 10.628 27.352 1.00 89.12 225 GLU A C 1
ATOM 1861 O O . GLU A 1 225 ? -33.449 11.744 26.961 1.00 89.12 225 GLU A O 1
ATOM 1866 N N . TYR A 1 226 ? -32.301 9.834 26.667 1.00 86.94 226 TYR A N 1
ATOM 1867 C CA . TYR A 1 226 ? -31.711 10.205 25.386 1.00 86.94 226 TYR A CA 1
ATOM 1868 C C . TYR A 1 226 ? -32.316 9.408 24.224 1.00 86.94 226 TYR A C 1
ATOM 1870 O O . TYR A 1 226 ? -31.922 9.637 23.085 1.00 86.94 226 TYR A O 1
ATOM 1878 N N . ASN A 1 227 ? -33.243 8.481 24.505 1.00 89.88 227 ASN A N 1
ATOM 1879 C CA . ASN A 1 227 ? -33.863 7.566 23.542 1.00 89.88 227 ASN A CA 1
ATOM 1880 C C . ASN A 1 227 ? -32.833 6.847 22.643 1.00 89.88 227 ASN A C 1
ATOM 1882 O O . ASN A 1 227 ? -33.054 6.617 21.454 1.00 89.88 227 ASN A O 1
ATOM 1886 N N . VAL A 1 228 ? -31.655 6.534 23.200 1.00 90.44 228 VAL A N 1
ATOM 1887 C CA . VAL A 1 228 ? -30.538 5.919 22.473 1.00 90.44 228 VAL A CA 1
ATOM 1888 C C . VAL A 1 228 ? -30.341 4.491 22.954 1.00 90.44 228 VAL A C 1
ATOM 1890 O O . VAL A 1 228 ? -29.919 4.242 24.084 1.00 90.44 228 VAL A O 1
ATOM 1893 N N . ILE A 1 229 ? -30.573 3.542 22.049 1.00 92.38 229 ILE A N 1
ATOM 1894 C CA . ILE A 1 229 ? -30.458 2.114 22.339 1.00 92.38 229 ILE A CA 1
ATOM 1895 C C . ILE A 1 229 ? -29.045 1.640 21.989 1.00 92.38 229 ILE A C 1
ATOM 1897 O O . ILE A 1 229 ? -28.684 1.467 20.823 1.00 92.38 229 ILE A O 1
ATOM 1901 N N . TYR A 1 230 ? -28.221 1.402 23.012 1.00 92.88 230 TYR A N 1
ATOM 1902 C CA . TYR A 1 230 ? -26.897 0.798 22.851 1.00 92.88 230 TYR A CA 1
ATOM 1903 C C . TYR A 1 230 ? -26.790 -0.557 23.541 1.00 92.88 230 TYR A C 1
ATOM 1905 O O . TYR A 1 230 ? -27.278 -0.784 24.649 1.00 92.88 230 TYR A O 1
ATOM 1913 N N . SER A 1 231 ? -26.052 -1.466 22.900 1.00 94.69 231 SER A N 1
ATOM 1914 C CA . SER A 1 231 ? -25.722 -2.747 23.513 1.00 94.69 231 SER A CA 1
ATOM 1915 C C . SER A 1 231 ? -24.785 -2.556 24.706 1.00 94.69 231 SER A C 1
ATOM 1917 O O . SER A 1 231 ? -23.879 -1.717 24.712 1.00 94.69 231 SER A O 1
ATOM 1919 N N . LEU A 1 232 ? -24.961 -3.400 25.720 1.00 92.50 232 LEU A N 1
ATOM 1920 C CA . LEU A 1 232 ? -24.174 -3.328 26.949 1.00 92.50 232 LEU A CA 1
ATOM 1921 C C . LEU A 1 232 ? -22.678 -3.582 26.679 1.00 92.50 232 LEU A C 1
ATOM 1923 O O . LEU A 1 232 ? -21.824 -2.913 27.260 1.00 92.50 232 LEU A O 1
ATOM 1927 N N . LYS A 1 233 ? -22.363 -4.461 25.714 1.00 94.50 233 LYS A N 1
ATOM 1928 C CA . LYS A 1 233 ? -20.993 -4.713 25.230 1.00 94.50 233 LYS A CA 1
ATOM 1929 C C . LYS A 1 233 ? -20.370 -3.466 24.595 1.00 94.50 233 LYS A C 1
ATOM 1931 O O . LYS A 1 233 ? -19.196 -3.190 24.829 1.00 94.50 233 LYS A O 1
ATOM 1936 N N . LYS A 1 234 ? -21.144 -2.684 23.826 1.00 93.81 234 LYS A N 1
ATOM 1937 C CA . LYS A 1 234 ? -20.671 -1.420 23.238 1.00 93.81 234 LYS A CA 1
ATOM 1938 C C . LYS A 1 234 ? -20.321 -0.416 24.335 1.00 93.81 234 LYS A C 1
ATOM 1940 O O . LYS A 1 234 ? -19.227 0.136 24.304 1.00 93.81 234 LYS A O 1
ATOM 1945 N N . ILE A 1 235 ? -21.193 -0.248 25.329 1.00 92.88 235 ILE A N 1
ATOM 1946 C CA . ILE A 1 235 ? -20.954 0.650 26.471 1.00 92.88 235 ILE A CA 1
ATOM 1947 C C . ILE A 1 235 ? -19.688 0.228 27.228 1.00 92.88 235 ILE A C 1
ATOM 1949 O O . ILE A 1 235 ? -18.806 1.051 27.446 1.00 92.88 235 ILE A O 1
ATOM 1953 N N . GLN A 1 236 ? -19.546 -1.059 27.558 1.00 93.38 236 GLN A N 1
ATOM 1954 C CA . GLN A 1 236 ? -18.358 -1.585 28.241 1.00 93.38 236 GLN A CA 1
ATOM 1955 C C . GLN A 1 236 ? -17.071 -1.381 27.433 1.00 93.38 236 GLN A C 1
ATOM 1957 O O . GLN A 1 236 ? -16.056 -0.975 27.996 1.00 93.38 236 GLN A O 1
ATOM 1962 N N . ARG A 1 237 ? -17.106 -1.619 26.114 1.00 95.25 237 ARG A N 1
ATOM 1963 C CA . ARG A 1 237 ? -15.960 -1.388 25.223 1.00 95.25 237 ARG A CA 1
ATOM 1964 C C . ARG A 1 237 ? -15.530 0.077 25.238 1.00 95.25 237 ARG A C 1
ATOM 1966 O O . ARG A 1 237 ? -14.342 0.345 25.370 1.00 95.25 237 ARG A O 1
ATOM 1973 N N . ILE A 1 238 ? -16.479 1.007 25.123 1.00 94.38 238 ILE A N 1
ATOM 1974 C CA . ILE A 1 238 ? -16.197 2.450 25.151 1.00 94.38 238 ILE A CA 1
ATOM 1975 C C . ILE A 1 238 ? -15.671 2.874 26.524 1.00 94.38 238 ILE A C 1
ATOM 1977 O O . ILE A 1 238 ? -14.677 3.590 26.595 1.00 94.38 238 ILE A O 1
ATOM 1981 N N . MET A 1 239 ? -16.272 2.380 27.611 1.00 92.25 239 MET A N 1
ATOM 1982 C CA . MET A 1 239 ? -15.780 2.637 28.966 1.00 92.25 239 MET A CA 1
ATOM 1983 C C . MET A 1 239 ? -14.340 2.149 29.148 1.00 92.25 239 MET A C 1
ATOM 1985 O O . MET A 1 239 ? -13.531 2.881 29.699 1.00 92.25 239 MET A O 1
ATOM 1989 N N . LYS A 1 240 ? -13.993 0.958 28.639 1.00 92.62 240 LYS A N 1
ATOM 1990 C CA . LYS A 1 240 ? -12.620 0.433 28.687 1.00 92.62 240 LYS A CA 1
ATOM 1991 C C . LYS A 1 240 ? -11.659 1.242 27.806 1.00 92.62 240 LYS A C 1
ATOM 1993 O O . LYS A 1 240 ? -10.557 1.528 28.248 1.00 92.62 240 LYS A O 1
ATOM 1998 N N . LYS A 1 241 ? -12.074 1.625 26.590 1.00 92.50 241 LYS A N 1
ATOM 1999 C CA . LYS A 1 241 ? -11.262 2.402 25.628 1.00 92.50 241 LYS A CA 1
ATOM 2000 C C . LYS A 1 241 ? -10.868 3.780 26.169 1.00 92.50 241 LYS A C 1
ATOM 2002 O O . LYS A 1 241 ? -9.765 4.229 25.899 1.00 92.50 241 LYS A O 1
ATOM 2007 N N . TYR A 1 242 ? -11.766 4.443 26.897 1.00 92.75 242 TYR A N 1
ATOM 2008 C CA . TYR A 1 242 ? -11.543 5.786 27.451 1.00 92.75 242 TYR A CA 1
ATOM 2009 C C . TYR A 1 242 ? -11.379 5.797 28.976 1.00 92.75 242 TYR A C 1
ATOM 2011 O O . TYR A 1 242 ? -11.596 6.837 29.592 1.00 92.75 242 TYR A O 1
ATOM 2019 N N . GLU A 1 243 ? -11.067 4.646 29.576 1.00 90.19 243 GLU A N 1
ATOM 2020 C CA . GLU A 1 243 ? -10.766 4.508 31.010 1.00 90.19 243 GLU A CA 1
ATOM 2021 C C . GLU A 1 243 ? -11.844 5.094 31.947 1.00 90.19 243 GLU A C 1
ATOM 2023 O O . GLU A 1 243 ? -11.572 5.603 33.033 1.00 90.19 243 GLU A O 1
ATOM 2028 N N . ILE A 1 244 ? -13.116 4.991 31.552 1.00 89.31 244 ILE A N 1
ATOM 2029 C CA . ILE A 1 244 ? -14.257 5.410 32.373 1.00 89.31 244 ILE A CA 1
ATOM 2030 C C . ILE A 1 244 ? -14.509 4.321 33.417 1.00 89.31 244 ILE A C 1
ATOM 2032 O O . ILE A 1 244 ? -15.279 3.381 33.200 1.00 89.31 244 ILE A O 1
ATOM 2036 N N . ILE A 1 245 ? -13.835 4.436 34.557 1.00 85.62 245 ILE A N 1
ATOM 2037 C CA . ILE A 1 245 ? -13.916 3.458 35.640 1.00 85.62 245 ILE A CA 1
ATOM 2038 C C . ILE A 1 245 ? -15.021 3.862 36.618 1.00 85.62 245 ILE A C 1
ATOM 2040 O O . ILE A 1 245 ? -15.034 4.961 37.169 1.00 85.62 245 ILE A O 1
ATOM 2044 N N . CYS A 1 246 ? -15.951 2.940 36.869 1.00 82.06 246 CYS A N 1
ATOM 2045 C CA . CYS A 1 246 ? -16.854 3.039 38.009 1.00 82.06 246 CYS A CA 1
ATOM 2046 C C . CYS A 1 246 ? -16.157 2.404 39.222 1.00 82.06 246 CYS A C 1
ATOM 2048 O O . CYS A 1 246 ? -15.870 1.204 39.166 1.00 82.06 246 CYS A O 1
ATOM 2050 N N . PRO A 1 247 ? -15.913 3.151 40.314 1.00 77.31 247 PRO A N 1
ATOM 2051 C CA . PRO A 1 247 ? -15.403 2.579 41.552 1.00 77.31 247 PRO A CA 1
ATOM 2052 C C . PRO A 1 247 ? -16.307 1.426 41.987 1.00 77.31 247 PRO A C 1
ATOM 2054 O O . PRO A 1 247 ? -17.524 1.584 42.114 1.00 77.31 247 PRO A O 1
ATOM 2057 N N . HIS A 1 248 ? -15.733 0.238 42.147 1.00 67.81 248 HIS A N 1
ATOM 2058 C CA . HIS A 1 248 ? -16.509 -0.932 42.527 1.00 67.81 248 HIS A CA 1
ATOM 2059 C C . HIS A 1 248 ? -16.759 -0.919 44.037 1.00 67.81 248 HIS A C 1
ATOM 2061 O O . HIS A 1 248 ? -15.815 -0.801 44.820 1.00 67.81 248 HIS A O 1
ATOM 2067 N N . ARG A 1 249 ? -18.016 -1.090 44.466 1.00 65.12 249 ARG A N 1
ATOM 2068 C CA . ARG A 1 249 ? -18.330 -1.319 45.882 1.00 65.12 249 ARG A CA 1
ATOM 2069 C C . ARG A 1 249 ? -17.851 -2.723 46.255 1.00 65.12 249 ARG A C 1
ATOM 2071 O O . ARG A 1 249 ? -18.562 -3.697 46.031 1.00 65.12 249 ARG A O 1
ATOM 2078 N N . LYS A 1 250 ? -16.639 -2.839 46.801 1.00 65.19 250 LYS A N 1
ATOM 2079 C CA . LYS A 1 250 ? -16.143 -4.111 47.339 1.00 65.19 250 LYS A CA 1
ATOM 2080 C C . LYS A 1 250 ? -16.910 -4.460 48.616 1.00 65.19 250 LYS A C 1
ATOM 2082 O O . LYS A 1 250 ? -17.170 -3.596 49.454 1.00 65.19 250 LYS A O 1
ATOM 2087 N N . THR A 1 251 ? -17.288 -5.726 48.765 1.00 76.31 251 THR A N 1
ATOM 2088 C CA . THR A 1 251 ? -17.836 -6.237 50.026 1.00 76.31 251 THR A CA 1
ATOM 2089 C C . THR A 1 251 ? -16.769 -6.108 51.110 1.00 76.31 251 THR A C 1
ATOM 2091 O O . THR A 1 251 ? -15.625 -6.490 50.875 1.00 76.31 251 THR A O 1
ATOM 2094 N N . ASN A 1 252 ? -17.125 -5.576 52.285 1.00 81.44 252 ASN A N 1
ATOM 2095 C CA . ASN A 1 252 ? -16.189 -5.486 53.407 1.00 81.44 252 ASN A CA 1
ATOM 2096 C C . ASN A 1 252 ? -15.677 -6.908 53.759 1.00 81.44 252 ASN A C 1
ATOM 2098 O O . ASN A 1 252 ? -16.514 -7.762 54.079 1.00 81.44 252 ASN A O 1
ATOM 2102 N N . PRO A 1 253 ? -14.352 -7.170 53.705 1.00 86.88 253 PRO A N 1
ATOM 2103 C CA . PRO A 1 253 ? -13.766 -8.485 53.979 1.00 86.88 253 PRO A CA 1
ATOM 2104 C C . PRO A 1 253 ? -14.214 -9.080 55.318 1.00 86.88 253 PRO A C 1
ATOM 2106 O O . PRO A 1 253 ? -14.564 -10.256 55.381 1.00 86.88 253 PRO A O 1
ATOM 2109 N N . TYR A 1 254 ? -14.319 -8.251 56.360 1.00 87.81 254 TYR A N 1
ATOM 2110 C CA . TYR A 1 254 ? -14.739 -8.679 57.696 1.00 87.81 254 TYR A CA 1
ATOM 2111 C C . TYR A 1 254 ? -16.203 -9.124 57.740 1.00 87.81 254 TYR A C 1
ATOM 2113 O O . TYR A 1 254 ? -16.520 -10.143 58.344 1.00 87.81 254 TYR A O 1
ATOM 2121 N N . LYS A 1 255 ? -17.106 -8.439 57.021 1.00 84.56 255 LYS A N 1
ATOM 2122 C CA . LYS A 1 255 ? -18.510 -8.884 56.894 1.00 84.56 255 LYS A CA 1
ATOM 2123 C C . LYS A 1 255 ? -18.635 -10.206 56.132 1.00 84.56 255 LYS A C 1
ATOM 2125 O O . LYS A 1 255 ? -19.576 -10.958 56.379 1.00 84.56 255 LYS A O 1
ATOM 2130 N N . LYS A 1 256 ? -17.719 -10.487 55.198 1.00 87.00 256 LYS A N 1
ATOM 2131 C CA . LYS A 1 256 ? -17.668 -11.764 54.469 1.00 87.00 256 LYS A CA 1
ATOM 2132 C C . LYS A 1 256 ? -17.210 -12.897 55.394 1.00 87.00 256 LYS A C 1
ATOM 2134 O O . LYS A 1 256 ? -17.893 -13.914 55.460 1.00 87.00 256 LYS A O 1
ATOM 2139 N N . LEU A 1 257 ? -16.140 -12.664 56.159 1.00 86.88 257 LEU A N 1
ATOM 2140 C CA . LEU A 1 257 ? -15.643 -13.564 57.207 1.00 86.88 257 LEU A CA 1
ATOM 2141 C C . LEU A 1 257 ? -16.714 -13.859 58.265 1.00 86.88 257 LEU A C 1
ATOM 2143 O O . LEU A 1 257 ? -16.973 -15.015 58.571 1.00 86.88 257 LEU A O 1
ATOM 2147 N N . GLN A 1 258 ? -17.406 -12.832 58.761 1.00 87.38 258 GLN A N 1
ATOM 2148 C CA . GLN A 1 258 ? -18.445 -12.980 59.783 1.00 87.38 258 GLN A CA 1
ATOM 2149 C C . GLN A 1 258 ? -19.655 -13.791 59.288 1.00 87.38 258 GLN A C 1
ATOM 2151 O O . GLN A 1 258 ? -20.236 -14.559 60.050 1.00 87.38 258 GLN A O 1
ATOM 2156 N N . LYS A 1 259 ? -20.025 -13.669 58.003 1.00 85.12 259 LYS A N 1
ATOM 2157 C CA . LYS A 1 259 ? -21.041 -14.534 57.379 1.00 85.12 259 LYS A CA 1
ATOM 2158 C C . LYS A 1 259 ? -20.575 -15.985 57.263 1.00 85.12 259 LYS A C 1
ATOM 2160 O O . LYS A 1 259 ? -21.378 -16.874 57.515 1.00 85.12 259 LYS A O 1
ATOM 2165 N N . GLN A 1 260 ? -19.312 -16.211 56.888 1.00 85.88 260 GLN A N 1
ATOM 2166 C CA . GLN A 1 260 ? -18.735 -17.558 56.807 1.00 85.88 260 GLN A CA 1
ATOM 2167 C C . GLN A 1 260 ? -18.679 -18.226 58.185 1.00 85.88 260 GLN A C 1
ATOM 2169 O O . GLN A 1 260 ? -19.102 -19.369 58.319 1.00 85.88 260 GLN A O 1
ATOM 2174 N N . LEU A 1 261 ? -18.245 -17.496 59.215 1.00 87.81 261 LEU A N 1
ATOM 2175 C CA . LEU A 1 261 ? -18.238 -17.973 60.600 1.00 87.81 261 LEU A CA 1
ATOM 2176 C C . LEU A 1 261 ? -19.647 -18.336 61.079 1.00 87.81 261 LEU A C 1
ATOM 2178 O O . LEU A 1 261 ? -19.857 -19.463 61.509 1.00 87.81 261 LEU A O 1
ATOM 2182 N N . LYS A 1 262 ? -20.635 -17.451 60.880 1.00 84.44 262 LYS A N 1
ATOM 2183 C CA . LYS A 1 262 ? -22.041 -17.749 61.209 1.00 84.44 262 LYS A CA 1
ATOM 2184 C C . LYS A 1 262 ? -22.583 -18.977 60.483 1.00 84.44 262 LYS A C 1
ATOM 2186 O O . LYS A 1 262 ? -23.330 -19.746 61.074 1.00 84.44 262 LYS A O 1
ATOM 2191 N N . SER A 1 263 ? -22.236 -19.169 59.206 1.00 79.19 263 SER A N 1
ATOM 2192 C CA . SER A 1 263 ? -22.655 -20.375 58.483 1.00 79.19 263 SER A CA 1
ATOM 2193 C C . SER A 1 263 ? -21.998 -21.640 59.036 1.00 79.19 263 SER A C 1
ATOM 2195 O O . SER A 1 263 ? -22.668 -22.655 59.146 1.00 79.19 263 SER A O 1
ATOM 2197 N N . ILE A 1 264 ? -20.722 -21.577 59.427 1.00 83.44 264 ILE A N 1
ATOM 2198 C CA . ILE A 1 264 ? -20.001 -22.716 60.013 1.00 83.44 264 ILE A CA 1
ATOM 2199 C C . ILE A 1 264 ? -20.573 -23.073 61.393 1.00 83.44 264 ILE A C 1
ATOM 2201 O O . ILE A 1 264 ? -20.728 -24.250 61.697 1.00 83.44 264 ILE A O 1
ATOM 2205 N N . GLU A 1 265 ? -20.924 -22.079 62.211 1.00 76.75 265 GLU A N 1
ATOM 2206 C CA . GLU A 1 265 ? -21.585 -22.298 63.506 1.00 76.75 265 GLU A CA 1
ATOM 2207 C C . GLU A 1 265 ? -22.975 -22.921 63.350 1.00 76.75 265 GLU A C 1
ATOM 2209 O O . GLU A 1 265 ? -23.295 -23.866 64.060 1.00 76.75 265 GLU A O 1
ATOM 2214 N N . LEU A 1 266 ? -23.777 -22.464 62.383 1.00 73.44 266 LEU A N 1
ATOM 2215 C CA . LEU A 1 266 ? -25.088 -23.057 62.091 1.00 73.44 266 LEU A CA 1
ATOM 2216 C C . LEU A 1 266 ? -24.987 -24.523 61.639 1.00 73.44 266 LEU A C 1
ATOM 2218 O O . LEU A 1 266 ? -25.840 -25.321 62.003 1.00 73.44 266 LEU A O 1
ATOM 2222 N N . PHE A 1 267 ? -23.936 -24.888 60.898 1.00 71.56 267 PHE A N 1
ATOM 2223 C CA . PHE A 1 267 ? -23.662 -26.275 60.493 1.00 71.56 267 PHE A CA 1
ATOM 2224 C C . PHE A 1 267 ? -23.136 -27.169 61.625 1.00 71.56 267 PHE A C 1
ATOM 2226 O O . PHE A 1 267 ? -23.100 -28.379 61.452 1.00 71.56 267 PHE A O 1
ATOM 2233 N N . ARG A 1 268 ? -22.702 -26.598 62.756 1.00 67.25 268 ARG A N 1
ATOM 2234 C CA . ARG A 1 268 ? -22.256 -27.347 63.945 1.00 67.25 268 ARG A CA 1
ATOM 2235 C C . ARG A 1 268 ? -23.377 -27.631 64.948 1.00 67.25 268 ARG A C 1
ATOM 2237 O O . ARG A 1 268 ? -23.143 -28.357 65.906 1.00 67.25 268 ARG A O 1
ATOM 2244 N N . ILE A 1 269 ? -24.539 -27.002 64.774 1.00 66.69 269 ILE A N 1
ATOM 2245 C CA . ILE A 1 269 ? -25.703 -27.119 65.669 1.00 66.69 269 ILE A CA 1
ATOM 2246 C C . ILE A 1 269 ? -26.700 -28.188 65.160 1.00 66.69 269 ILE A C 1
ATOM 2248 O O . ILE A 1 269 ? -27.600 -28.580 65.899 1.00 66.69 269 ILE A O 1
ATOM 2252 N N . PHE A 1 270 ? -26.511 -28.688 63.934 1.00 52.50 270 PHE A N 1
ATOM 2253 C CA . PHE A 1 270 ? -27.169 -29.877 63.377 1.00 52.50 270 PHE A CA 1
ATOM 2254 C C . PHE A 1 270 ? -26.205 -31.063 63.385 1.00 52.50 270 PHE A C 1
ATOM 2256 O O . PHE A 1 270 ? -26.698 -32.202 63.526 1.00 52.50 270 PHE A O 1
#

Sequence (270 aa):
MGRFLLTREDIEKLEKNKYVAKASETTITYTFEFKRLFIDEYIAGKPARKIFAENGFDIAMIGIKRVEESAARWKKAYDKGGILALDKATRTPRYRNVNRELTKEEIIERQEAKIKLLEAQVELLKKLDEKERLLINKNKGLNASNKFELIKSTIEMYNFKMLTGYFCKILDVSRSGYYNYINSVDIRKQRDNQDLFTKNLILKAFNRRGYKKGSRSIKMILENEYNVIYSLKKIQRIMKKYEIICPHRKTNPYKKLQKQLKSIELFRIF

Foldseek 3Di:
DDQQFADPVRQVQQVPAPQWPHDDRRDTDGDLVLLVVQVVVVVVPDDQVVSCVVSPHDCVRVDPVNSVVVSVVSVVQCVVPRSLSNDPVSPPPVCPVPVDDDDPVVVVVVVVVVVVVVVVVVVVVVVVVVVLVVLLVVLVPDDPLVLLVSLVVVCVVPVPVVCLVVSCVSSVHDSVSSVCSVVCPVVVVVVVVVLVVVLVLLVCQQPVDPAGDDLVSSQVCCCPPVVDHDDSVSSVVSCVVVVVDHPDPDDDPVVVVVVVVVVVVVVVVD

Radius of gyration: 40.47 Å; chains: 1; bounding box: 77×50×129 Å